Protein AF-A0A7Z9KU99-F1 (afdb_monomer)

Structure (mmCIF, N/CA/C/O backbone):
data_AF-A0A7Z9KU99-F1
#
_entry.id   AF-A0A7Z9KU99-F1
#
loop_
_atom_site.group_PDB
_atom_site.id
_atom_site.type_symbol
_atom_site.label_atom_id
_atom_site.label_alt_id
_atom_site.label_comp_id
_atom_site.label_asym_id
_atom_site.label_entity_id
_atom_site.label_seq_id
_atom_site.pdbx_PDB_ins_code
_atom_site.Cartn_x
_atom_site.Cartn_y
_atom_site.Cartn_z
_atom_site.occupancy
_atom_site.B_iso_or_equiv
_atom_site.auth_seq_id
_atom_site.auth_comp_id
_atom_site.auth_asym_id
_atom_site.auth_atom_id
_atom_site.pdbx_PDB_model_num
ATOM 1 N N . MET A 1 1 ? 12.837 -1.823 2.062 1.00 58.34 1 MET A N 1
ATOM 2 C CA . MET A 1 1 ? 12.024 -2.263 0.906 1.00 58.34 1 MET A CA 1
ATOM 3 C C . MET A 1 1 ? 11.241 -3.533 1.218 1.00 58.34 1 MET A C 1
ATOM 5 O O . MET A 1 1 ? 10.064 -3.386 1.494 1.00 58.34 1 MET A O 1
ATOM 9 N N . ARG A 1 2 ? 11.854 -4.725 1.333 1.00 65.38 2 ARG A N 1
ATOM 10 C CA . ARG A 1 2 ? 11.138 -5.990 1.656 1.00 65.38 2 ARG A CA 1
ATOM 11 C C . ARG A 1 2 ? 10.174 -5.938 2.850 1.00 65.38 2 ARG A C 1
ATOM 13 O O . ARG A 1 2 ? 9.131 -6.570 2.834 1.00 65.38 2 ARG A O 1
ATOM 20 N N . ARG A 1 3 ? 10.508 -5.140 3.867 1.00 71.75 3 ARG A N 1
ATOM 21 C CA . ARG A 1 3 ? 9.671 -4.943 5.061 1.00 71.75 3 ARG A CA 1
ATOM 22 C C . ARG A 1 3 ? 8.289 -4.377 4.739 1.00 71.75 3 ARG A C 1
ATOM 24 O O . ARG A 1 3 ? 7.322 -4.830 5.326 1.00 71.75 3 ARG A O 1
ATOM 31 N N . LEU A 1 4 ? 8.211 -3.417 3.818 1.00 72.38 4 LEU A N 1
ATOM 32 C CA . LEU A 1 4 ? 6.939 -2.808 3.446 1.00 72.38 4 LEU A CA 1
ATOM 33 C C . LEU A 1 4 ? 6.105 -3.771 2.599 1.00 72.38 4 LEU A C 1
ATOM 35 O O . LEU A 1 4 ? 4.943 -3.956 2.909 1.00 72.38 4 LEU A O 1
ATOM 39 N N . TYR A 1 5 ? 6.716 -4.464 1.632 1.00 71.88 5 TYR A N 1
ATOM 40 C CA . TYR A 1 5 ? 6.030 -5.509 0.860 1.00 71.88 5 TYR A CA 1
ATOM 41 C C . TYR A 1 5 ? 5.390 -6.565 1.769 1.00 71.88 5 TYR A C 1
ATOM 43 O O . TYR A 1 5 ? 4.198 -6.820 1.667 1.00 71.88 5 TYR A O 1
ATOM 51 N N . ARG A 1 6 ? 6.135 -7.083 2.754 1.00 75.19 6 ARG A N 1
ATOM 52 C CA . ARG A 1 6 ? 5.575 -8.012 3.750 1.00 75.19 6 ARG A CA 1
ATOM 53 C C . ARG A 1 6 ? 4.483 -7.388 4.612 1.00 75.19 6 ARG A C 1
ATOM 55 O O . ARG A 1 6 ? 3.474 -8.032 4.870 1.00 75.19 6 ARG A O 1
ATOM 62 N N . ALA A 1 7 ? 4.683 -6.154 5.073 1.00 77.81 7 ALA A N 1
ATOM 63 C CA . ALA A 1 7 ? 3.705 -5.482 5.920 1.00 77.81 7 ALA A CA 1
ATOM 64 C C . ALA A 1 7 ? 2.377 -5.257 5.193 1.00 77.81 7 ALA A C 1
ATOM 66 O O . ALA A 1 7 ? 1.322 -5.458 5.785 1.00 77.81 7 ALA A O 1
ATOM 67 N N . MET A 1 8 ? 2.437 -4.896 3.916 1.00 80.94 8 MET A N 1
ATOM 68 C CA . MET A 1 8 ? 1.259 -4.602 3.106 1.00 80.94 8 MET A CA 1
ATOM 69 C C . MET A 1 8 ? 0.676 -5.824 2.404 1.00 80.94 8 MET A C 1
ATOM 71 O O . MET A 1 8 ? -0.368 -5.703 1.768 1.00 80.94 8 MET A O 1
ATOM 75 N N . GLU A 1 9 ? 1.343 -6.973 2.531 1.00 76.25 9 GLU A N 1
ATOM 76 C CA . GLU A 1 9 ? 1.016 -8.197 1.797 1.00 76.25 9 GLU A CA 1
ATOM 77 C C . GLU A 1 9 ? 1.015 -7.957 0.298 1.00 76.25 9 GLU A C 1
ATOM 79 O O . GLU A 1 9 ? 0.124 -8.406 -0.407 1.00 76.25 9 GLU A O 1
ATOM 84 N N . TRP A 1 10 ? 2.005 -7.201 -0.162 1.00 76.38 10 TRP A N 1
ATOM 85 C CA . TRP A 1 10 ? 2.299 -7.065 -1.574 1.00 76.38 10 TRP A CA 1
ATOM 86 C C . TRP A 1 10 ? 3.288 -8.138 -1.992 1.00 76.38 10 TRP A C 1
ATOM 88 O O . TRP A 1 10 ? 4.157 -8.559 -1.216 1.00 76.38 10 TRP A O 1
ATOM 98 N N . GLU A 1 11 ? 3.220 -8.490 -3.263 1.00 66.50 11 GLU A N 1
ATOM 99 C CA . GLU A 1 11 ? 4.125 -9.444 -3.868 1.00 66.50 11 GLU A CA 1
ATOM 100 C C . GLU A 1 11 ? 5.576 -8.942 -3.807 1.00 66.50 11 GLU A C 1
ATOM 102 O O . GLU A 1 11 ? 5.890 -7.842 -4.268 1.00 66.50 11 GLU A O 1
ATOM 107 N N . GLU A 1 12 ? 6.484 -9.730 -3.221 1.00 59.38 12 GLU A N 1
ATOM 108 C CA . GLU A 1 12 ? 7.890 -9.336 -3.150 1.00 59.38 12 GLU A CA 1
ATOM 109 C C . GLU A 1 12 ? 8.473 -9.215 -4.564 1.00 59.38 12 GLU A C 1
ATOM 111 O O . GLU A 1 12 ? 8.625 -10.204 -5.277 1.00 59.38 12 GLU A O 1
ATOM 116 N N . THR A 1 13 ? 8.880 -8.003 -4.952 1.00 52.09 13 THR A N 1
ATOM 117 C CA . THR A 1 13 ? 9.617 -7.820 -6.204 1.00 52.09 13 THR A CA 1
ATOM 118 C C . THR A 1 13 ? 10.919 -8.623 -6.157 1.00 52.09 13 THR A C 1
ATOM 120 O O . THR A 1 13 ? 11.675 -8.481 -5.183 1.00 52.09 13 THR A O 1
ATOM 123 N N . PRO A 1 14 ? 11.235 -9.405 -7.196 1.00 49.22 14 PRO A N 1
ATOM 124 C CA . PRO A 1 14 ? 12.440 -10.210 -7.198 1.00 49.22 14 PRO A CA 1
ATOM 125 C C . PRO A 1 14 ? 13.708 -9.353 -7.103 1.00 49.22 14 PRO A C 1
ATOM 127 O O . PRO A 1 14 ? 13.846 -8.332 -7.774 1.00 49.22 14 PRO A O 1
ATOM 130 N N . GLU A 1 15 ? 14.653 -9.786 -6.262 1.00 47.88 15 GLU A N 1
ATOM 131 C CA . GLU A 1 15 ? 15.870 -9.039 -5.889 1.00 47.88 15 GLU A CA 1
ATOM 132 C C . GLU A 1 15 ? 16.767 -8.625 -7.073 1.00 47.88 15 GLU A C 1
ATOM 134 O O . GLU A 1 15 ? 17.590 -7.723 -6.918 1.00 47.88 15 GLU A O 1
ATOM 139 N N . TYR A 1 16 ? 16.645 -9.279 -8.233 1.00 46.94 16 TYR A N 1
ATOM 140 C CA . TYR A 1 16 ? 17.675 -9.276 -9.280 1.00 46.94 16 TYR A CA 1
ATOM 141 C C . TYR A 1 16 ? 17.151 -8.997 -10.690 1.00 46.94 16 TYR A C 1
ATOM 143 O O . TYR A 1 16 ? 17.759 -9.433 -11.663 1.00 46.94 16 TYR A O 1
ATOM 151 N N . LEU A 1 17 ? 16.057 -8.248 -10.815 1.00 41.06 17 LEU A N 1
ATOM 152 C CA . LEU A 1 17 ? 15.375 -7.993 -12.090 1.00 41.06 17 LEU A CA 1
ATOM 153 C C . LEU A 1 17 ? 16.230 -7.360 -13.219 1.00 41.06 17 LEU A C 1
ATOM 155 O O . LEU A 1 17 ? 15.726 -7.244 -14.323 1.00 41.06 17 LEU A O 1
ATOM 159 N N . PHE A 1 18 ? 17.500 -6.977 -13.007 1.00 47.84 18 PHE A N 1
ATOM 160 C CA . PHE A 1 18 ? 18.314 -6.270 -14.019 1.00 47.84 18 PHE A CA 1
ATOM 161 C C . PHE A 1 18 ? 19.818 -6.604 -14.010 1.00 47.84 18 PHE A C 1
ATOM 163 O O . PHE A 1 18 ? 20.645 -5.787 -14.416 1.00 47.84 18 PHE A O 1
ATOM 170 N N . TYR A 1 19 ? 20.223 -7.761 -13.482 1.00 41.22 19 TYR A N 1
ATOM 171 C CA . TYR A 1 19 ? 21.602 -7.896 -12.998 1.00 41.22 19 TYR A CA 1
ATOM 172 C C . TYR A 1 19 ? 22.698 -8.263 -14.008 1.00 41.22 19 TYR A C 1
ATOM 174 O O . TYR A 1 19 ? 23.854 -8.301 -13.587 1.00 41.22 19 TYR A O 1
ATOM 182 N N . PHE A 1 20 ? 22.434 -8.509 -15.297 1.00 41.16 20 PHE A N 1
ATOM 183 C CA . PHE A 1 20 ? 23.487 -9.129 -16.117 1.00 41.16 20 PHE A CA 1
ATOM 184 C C . PHE A 1 20 ? 24.105 -8.335 -17.267 1.00 41.16 20 PHE A C 1
ATOM 186 O O . PHE A 1 20 ? 25.263 -8.638 -17.550 1.00 41.16 20 PHE A O 1
ATOM 193 N N . LEU A 1 21 ? 23.475 -7.335 -17.901 1.00 45.50 21 LEU A N 1
ATOM 194 C CA . LEU A 1 21 ? 23.956 -6.980 -19.254 1.00 45.50 21 LEU A CA 1
ATOM 195 C C . LEU A 1 21 ? 24.113 -5.498 -19.645 1.00 45.50 21 LEU A C 1
ATOM 197 O O . LEU A 1 21 ? 24.319 -5.232 -20.824 1.00 45.50 21 LEU A O 1
ATOM 201 N N . SER A 1 22 ? 24.186 -4.526 -18.722 1.00 39.03 22 SER A N 1
ATOM 202 C CA . SER A 1 22 ? 24.473 -3.129 -19.128 1.00 39.03 22 SER A CA 1
ATOM 203 C C . SER A 1 22 ? 25.624 -2.428 -18.393 1.00 39.03 22 SER A C 1
ATOM 205 O O . SER A 1 22 ? 25.932 -2.683 -17.223 1.00 39.03 22 SER A O 1
ATOM 207 N N . GLU A 1 23 ? 26.239 -1.459 -19.087 1.00 38.69 23 GLU A N 1
ATOM 208 C CA . GLU A 1 23 ? 27.232 -0.502 -18.566 1.00 38.69 23 GLU A CA 1
ATOM 209 C C . GLU A 1 23 ? 26.740 0.262 -17.307 1.00 38.69 23 GLU A C 1
ATOM 211 O O . GLU A 1 23 ? 27.547 0.850 -16.582 1.00 38.69 23 GLU A O 1
ATOM 216 N N . ASN A 1 24 ? 25.446 0.168 -16.958 1.00 36.50 24 ASN A N 1
ATOM 217 C CA . ASN A 1 24 ? 24.817 0.712 -15.747 1.00 36.50 24 ASN A CA 1
ATOM 218 C C . ASN A 1 24 ? 25.159 -0.026 -14.442 1.00 36.50 24 ASN A C 1
ATOM 220 O O . ASN A 1 24 ? 24.916 0.513 -13.357 1.00 36.50 24 ASN A O 1
ATOM 224 N N . ALA A 1 25 ? 25.870 -1.157 -14.495 1.00 45.69 25 ALA A N 1
ATOM 225 C CA . ALA A 1 25 ? 26.613 -1.662 -13.332 1.00 45.69 25 ALA A CA 1
ATOM 226 C C . ALA A 1 25 ? 27.587 -0.596 -12.765 1.00 45.69 25 ALA A C 1
ATOM 228 O O . ALA A 1 25 ? 27.968 -0.615 -11.592 1.00 45.69 25 ALA A O 1
ATOM 229 N N . ARG A 1 26 ? 27.965 0.387 -13.594 1.00 41.09 26 ARG A N 1
ATOM 230 C CA . ARG A 1 26 ? 28.793 1.549 -13.254 1.00 41.09 26 ARG A CA 1
ATOM 231 C C . ARG A 1 26 ? 28.000 2.719 -12.634 1.00 41.09 26 ARG A C 1
ATOM 233 O O . ARG A 1 26 ? 28.597 3.514 -11.917 1.00 41.09 26 ARG A O 1
ATOM 240 N N . LEU A 1 27 ? 26.680 2.801 -12.830 1.00 42.47 27 LEU A N 1
ATOM 241 C CA . LEU A 1 27 ? 25.773 3.723 -12.122 1.00 42.47 27 LEU A CA 1
ATOM 242 C C . LEU A 1 27 ? 25.412 3.163 -10.740 1.00 42.47 27 LEU A C 1
ATOM 244 O O . LEU A 1 27 ? 25.511 3.879 -9.748 1.00 42.47 27 LEU A O 1
ATOM 248 N N . GLN A 1 28 ? 25.134 1.860 -10.653 1.00 40.44 28 GLN A N 1
ATOM 249 C CA . GLN A 1 28 ? 24.937 1.123 -9.395 1.00 40.44 28 GLN A CA 1
ATOM 250 C C . GLN A 1 28 ? 26.185 1.194 -8.481 1.00 40.44 28 GLN A C 1
ATOM 252 O O . GLN A 1 28 ? 26.056 1.333 -7.264 1.00 40.44 28 GLN A O 1
ATOM 257 N N . ARG A 1 29 ? 27.388 1.278 -9.083 1.00 44.19 29 ARG A N 1
ATOM 258 C CA . ARG A 1 29 ? 28.682 1.615 -8.443 1.00 44.19 29 ARG A CA 1
ATOM 259 C C . ARG A 1 29 ? 28.754 3.019 -7.838 1.00 44.19 29 ARG A C 1
ATOM 261 O O . ARG A 1 29 ? 29.480 3.221 -6.869 1.00 44.19 29 ARG A O 1
ATOM 268 N N . ASN A 1 30 ? 28.012 3.974 -8.395 1.00 39.88 30 ASN A N 1
ATOM 269 C CA . ASN A 1 30 ? 28.055 5.387 -8.017 1.00 39.88 30 ASN A CA 1
ATOM 270 C C . ASN A 1 30 ? 26.882 5.814 -7.107 1.00 39.88 30 ASN A C 1
ATOM 272 O O . ASN A 1 30 ? 26.994 6.843 -6.446 1.00 39.88 30 ASN A O 1
ATOM 276 N N . VAL A 1 31 ? 25.803 5.021 -7.004 1.00 38.94 31 VAL A N 1
ATOM 277 C CA . VAL A 1 31 ? 24.694 5.202 -6.033 1.00 38.94 31 VAL A CA 1
ATOM 278 C C . VAL A 1 31 ? 24.762 4.251 -4.826 1.00 38.94 31 VAL A C 1
ATOM 280 O O . VAL A 1 31 ? 23.807 4.148 -4.060 1.00 38.94 31 VAL A O 1
ATOM 283 N N . GLY A 1 32 ? 25.907 3.587 -4.625 1.00 38.97 32 GLY A N 1
ATOM 284 C CA . GLY A 1 32 ? 26.226 2.860 -3.389 1.00 38.97 32 GLY A CA 1
ATOM 285 C C . GLY A 1 32 ? 25.673 1.437 -3.293 1.00 38.97 32 GLY A C 1
ATOM 286 O O . GLY A 1 32 ? 25.488 0.933 -2.190 1.00 38.97 32 GLY A O 1
ATOM 287 N N . VAL A 1 33 ? 25.420 0.773 -4.421 1.00 38.03 33 VAL A N 1
ATOM 288 C CA . VAL A 1 33 ? 24.900 -0.599 -4.441 1.00 38.03 33 VAL A CA 1
ATOM 289 C C . VAL A 1 33 ? 26.014 -1.571 -4.845 1.00 38.03 33 VAL A C 1
ATOM 291 O O . VAL A 1 33 ? 26.373 -1.671 -6.014 1.00 38.03 33 VAL A O 1
ATOM 294 N N . PHE A 1 34 ? 26.550 -2.310 -3.869 1.00 47.56 34 PHE A N 1
ATOM 295 C CA . PHE A 1 34 ? 27.406 -3.494 -4.051 1.00 47.56 34 PHE A CA 1
ATOM 296 C C . PHE A 1 34 ? 27.203 -4.474 -2.901 1.00 47.56 34 PHE A C 1
ATOM 298 O O . PHE A 1 34 ? 26.963 -4.037 -1.783 1.00 47.56 34 PHE A O 1
ATOM 305 N N . LEU A 1 35 ? 27.417 -5.788 -2.990 1.00 48.59 35 LEU A N 1
ATOM 306 C CA . LEU A 1 35 ? 27.283 -6.846 -4.019 1.00 48.59 35 LEU A CA 1
ATOM 307 C C . LEU A 1 35 ? 27.561 -8.214 -3.327 1.00 48.59 35 LEU A C 1
ATOM 309 O O . LEU A 1 35 ? 27.308 -9.266 -3.905 1.00 48.59 35 LEU A O 1
ATOM 313 N N . LYS A 1 36 ? 28.035 -8.221 -2.066 1.00 37.81 36 LYS A N 1
ATOM 314 C CA . LYS A 1 36 ? 27.997 -9.350 -1.119 1.00 37.81 36 LYS A CA 1
ATOM 315 C C . LYS A 1 36 ? 27.789 -8.835 0.308 1.00 37.81 36 LYS A C 1
ATOM 317 O O . LYS A 1 36 ? 28.268 -7.756 0.641 1.00 37.81 36 LYS A O 1
ATOM 322 N N . ASN A 1 37 ? 27.168 -9.647 1.166 1.00 34.72 37 ASN A N 1
ATOM 323 C CA . ASN A 1 37 ? 26.871 -9.360 2.584 1.00 34.72 37 ASN A CA 1
ATOM 324 C C . ASN A 1 37 ? 28.108 -9.135 3.499 1.00 34.72 37 ASN A C 1
ATOM 326 O O . ASN A 1 37 ? 27.973 -9.200 4.718 1.00 34.72 37 ASN A O 1
ATOM 330 N N . GLY A 1 38 ? 29.311 -8.909 2.956 1.00 36.81 38 GLY A N 1
ATOM 331 C CA . GLY A 1 38 ? 30.566 -8.877 3.718 1.00 36.81 38 GLY A CA 1
ATOM 332 C C . GLY A 1 38 ? 31.576 -7.782 3.358 1.00 36.81 38 GLY A C 1
ATOM 333 O O . GLY A 1 38 ? 32.647 -7.783 3.958 1.00 36.81 38 GLY A O 1
ATOM 334 N N . ASP A 1 39 ? 31.279 -6.855 2.441 1.00 31.86 39 ASP A N 1
ATOM 335 C CA . ASP A 1 39 ? 32.214 -5.769 2.097 1.00 31.86 39 ASP A CA 1
ATOM 336 C C . ASP A 1 39 ? 31.943 -4.483 2.906 1.00 31.86 39 ASP A C 1
ATOM 338 O O . ASP A 1 39 ? 30.804 -4.132 3.217 1.00 31.86 39 ASP A O 1
ATOM 342 N N . ALA A 1 40 ? 33.012 -3.776 3.287 1.00 34.66 40 ALA A N 1
ATOM 343 C CA . ALA A 1 40 ? 32.962 -2.632 4.200 1.00 34.66 40 ALA A CA 1
ATOM 344 C C . ALA A 1 40 ? 32.556 -1.319 3.490 1.00 34.66 40 ALA A C 1
ATOM 346 O O . ALA A 1 40 ? 33.341 -0.779 2.712 1.00 34.66 40 ALA A O 1
ATOM 347 N N . GLY A 1 41 ? 31.361 -0.777 3.795 1.00 36.16 41 GLY A N 1
ATOM 348 C CA . GLY A 1 41 ? 30.877 0.492 3.211 1.00 36.16 41 GLY A CA 1
ATOM 349 C C . GLY A 1 41 ? 29.385 0.848 3.400 1.00 36.16 41 GLY A C 1
ATOM 350 O O . GLY A 1 41 ? 28.737 1.199 2.431 1.00 36.16 41 GLY A O 1
ATOM 351 N N . PHE A 1 42 ? 28.857 0.729 4.627 1.00 38.19 42 PHE A N 1
ATOM 352 C CA . PHE A 1 42 ? 27.672 1.374 5.257 1.00 38.19 42 PHE A CA 1
ATOM 353 C C . PHE A 1 42 ? 26.372 1.740 4.485 1.00 38.19 42 PHE A C 1
ATOM 355 O O . PHE A 1 42 ? 26.370 2.624 3.641 1.00 38.19 42 PHE A O 1
ATOM 362 N N . ASN A 1 43 ? 25.246 1.189 4.985 1.00 42.91 43 ASN A N 1
ATOM 363 C CA . ASN A 1 43 ? 23.904 1.723 5.368 1.00 42.91 43 ASN A CA 1
ATOM 364 C C . ASN A 1 43 ? 23.459 3.187 5.062 1.00 42.91 43 ASN A C 1
ATOM 366 O O . ASN A 1 43 ? 22.546 3.687 5.722 1.00 42.91 43 ASN A O 1
ATOM 370 N N . GLY A 1 44 ? 24.053 3.907 4.115 1.00 41.72 44 GLY A N 1
ATOM 371 C CA . GLY A 1 44 ? 23.646 5.263 3.746 1.00 41.72 44 GLY A CA 1
ATOM 372 C C . GLY A 1 44 ? 22.577 5.260 2.655 1.00 41.72 44 GLY A C 1
ATOM 373 O O . GLY A 1 44 ? 22.843 4.863 1.526 1.00 41.72 44 GLY A O 1
ATOM 374 N N . THR A 1 45 ? 21.375 5.747 2.956 1.00 52.38 45 THR A N 1
ATOM 375 C CA . THR A 1 45 ? 20.389 6.109 1.930 1.00 52.38 45 THR A CA 1
ATOM 376 C C . THR A 1 45 ? 20.864 7.377 1.220 1.00 52.38 45 THR A C 1
ATOM 378 O O . THR A 1 45 ? 20.929 8.437 1.844 1.00 52.38 45 THR A O 1
ATOM 381 N N . SER A 1 46 ? 21.215 7.300 -0.069 1.00 54.47 46 SER A N 1
ATOM 382 C CA . SER A 1 46 ? 21.476 8.518 -0.851 1.00 54.47 46 SER A CA 1
ATOM 383 C C . SER A 1 46 ? 20.200 9.370 -0.924 1.00 54.47 46 SER A C 1
ATOM 385 O O . SER A 1 46 ? 19.098 8.826 -0.871 1.00 54.47 46 SER A O 1
ATOM 387 N N . PHE A 1 47 ? 20.317 10.695 -1.067 1.00 57.31 47 PHE A N 1
ATOM 388 C CA . PHE A 1 47 ? 19.142 11.572 -1.183 1.00 57.31 47 PHE A CA 1
ATOM 389 C C . PHE A 1 47 ? 18.236 11.167 -2.354 1.00 57.31 47 PHE A C 1
ATOM 391 O O . PHE A 1 47 ? 17.024 11.111 -2.204 1.00 57.31 47 PHE A O 1
ATOM 398 N N . GLN A 1 48 ? 18.822 10.791 -3.492 1.00 53.03 48 GLN A N 1
ATOM 399 C CA . GLN A 1 48 ? 18.066 10.308 -4.651 1.00 53.03 48 GLN A CA 1
ATOM 400 C C . GLN A 1 48 ? 17.379 8.967 -4.374 1.00 53.03 48 GLN A C 1
ATOM 402 O O . GLN A 1 48 ? 16.238 8.766 -4.778 1.00 53.03 48 GLN A O 1
ATOM 407 N N . SER A 1 49 ? 18.030 8.069 -3.630 1.00 55.19 49 SER A N 1
ATOM 408 C CA . SER A 1 49 ? 17.411 6.817 -3.183 1.00 55.19 49 SER A CA 1
ATOM 409 C C . SER A 1 49 ? 16.270 7.073 -2.198 1.00 55.19 49 SER A C 1
ATOM 411 O O . SER A 1 49 ? 15.259 6.388 -2.272 1.00 55.19 49 SER A O 1
ATOM 413 N N . ALA A 1 50 ? 16.403 8.065 -1.312 1.00 64.69 50 ALA A N 1
ATOM 414 C CA . ALA A 1 50 ? 15.350 8.468 -0.385 1.00 64.69 50 ALA A CA 1
ATOM 415 C C . ALA A 1 50 ? 14.159 9.110 -1.115 1.00 64.69 50 ALA A C 1
ATOM 417 O O . ALA A 1 50 ? 13.031 8.728 -0.841 1.00 64.69 50 ALA A O 1
ATOM 418 N N . LEU A 1 51 ? 14.400 9.991 -2.094 1.00 60.19 51 LEU A N 1
ATOM 419 C CA . LEU A 1 51 ? 13.350 10.586 -2.933 1.00 60.19 51 LEU A CA 1
ATOM 420 C C . LEU A 1 51 ? 12.654 9.554 -3.821 1.00 60.19 51 LEU A C 1
ATOM 422 O O . LEU A 1 51 ? 11.437 9.578 -3.964 1.00 60.19 51 LEU A O 1
ATOM 426 N N . SER A 1 52 ? 13.413 8.632 -4.413 1.00 59.41 52 SER A N 1
ATOM 427 C CA . SER A 1 52 ? 12.834 7.537 -5.199 1.00 59.41 52 SER A CA 1
ATOM 428 C C . SER A 1 52 ? 12.000 6.630 -4.304 1.00 59.41 52 SER A C 1
ATOM 430 O O . SER A 1 52 ? 10.922 6.199 -4.690 1.00 59.41 52 SER A O 1
ATOM 432 N N . TRP A 1 53 ? 12.472 6.372 -3.082 1.00 65.12 53 TRP A N 1
ATOM 433 C CA . TRP A 1 53 ? 11.737 5.600 -2.092 1.00 65.12 53 TRP A CA 1
ATOM 434 C C . TRP A 1 53 ? 10.462 6.330 -1.635 1.00 65.12 53 TRP A C 1
ATOM 436 O O . TRP A 1 53 ? 9.409 5.708 -1.589 1.00 65.12 53 TRP A O 1
ATOM 446 N N . GLU A 1 54 ? 10.515 7.639 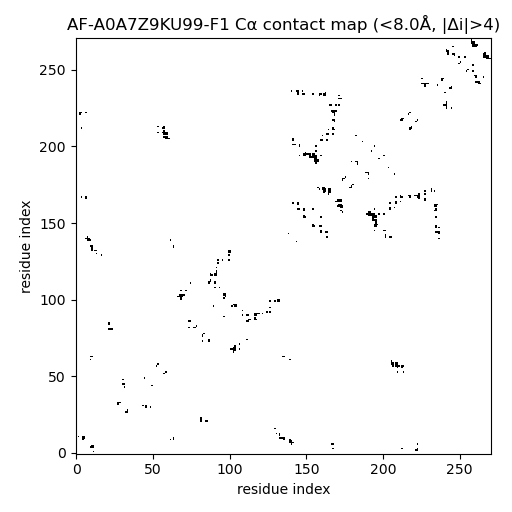-1.388 1.00 63.88 54 GLU A N 1
ATOM 447 C CA . GLU A 1 54 ? 9.347 8.473 -1.075 1.00 63.88 54 GLU A CA 1
ATOM 448 C C . GLU A 1 54 ? 8.350 8.504 -2.240 1.00 63.88 54 GLU A C 1
ATOM 450 O O . GLU A 1 54 ? 7.159 8.293 -2.041 1.00 63.88 54 GLU A O 1
ATOM 455 N N . SER A 1 55 ? 8.821 8.683 -3.473 1.00 65.50 55 SER A N 1
ATOM 456 C CA . SER A 1 55 ? 7.966 8.664 -4.661 1.00 65.50 55 SER A CA 1
ATOM 457 C C . SER A 1 55 ? 7.324 7.292 -4.872 1.00 65.50 55 SER A C 1
ATOM 459 O O . SER A 1 55 ? 6.141 7.204 -5.186 1.00 65.50 55 SER A O 1
ATOM 461 N N . TYR A 1 56 ? 8.078 6.211 -4.671 1.00 63.25 56 TYR A N 1
ATOM 462 C CA . TYR A 1 56 ? 7.608 4.859 -4.949 1.00 63.25 56 TYR A CA 1
ATOM 463 C C . TYR A 1 56 ? 6.706 4.309 -3.836 1.00 63.25 56 TYR A C 1
ATOM 465 O O . TYR A 1 56 ? 5.627 3.787 -4.107 1.00 63.25 56 TYR A O 1
ATOM 473 N N . PHE A 1 57 ? 7.128 4.446 -2.580 1.00 66.56 57 PHE A N 1
ATOM 474 C CA . PHE A 1 57 ? 6.460 3.862 -1.416 1.00 66.56 57 PHE A CA 1
ATOM 475 C C . PHE A 1 57 ? 5.624 4.860 -0.620 1.00 66.56 57 PHE A C 1
ATOM 477 O O . PHE A 1 57 ? 4.710 4.440 0.084 1.00 66.56 57 PHE A O 1
ATOM 484 N N . GLY A 1 58 ? 5.864 6.165 -0.758 1.00 67.62 58 GLY A N 1
ATOM 485 C CA . GLY A 1 58 ? 5.051 7.198 -0.109 1.00 67.62 58 GLY A CA 1
ATOM 486 C C . GLY A 1 58 ? 3.608 7.237 -0.614 1.00 67.62 58 GLY A C 1
ATOM 487 O O . GLY A 1 58 ? 2.739 7.764 0.071 1.00 67.62 58 GLY A O 1
ATOM 488 N N . MET A 1 59 ? 3.323 6.624 -1.769 1.00 72.56 59 MET A N 1
ATOM 489 C CA . MET A 1 59 ? 1.955 6.436 -2.262 1.00 72.56 59 MET A CA 1
ATOM 490 C C . MET A 1 59 ? 1.235 5.223 -1.654 1.00 72.56 59 MET A C 1
ATOM 492 O O . MET A 1 59 ? 0.029 5.098 -1.849 1.00 72.56 59 MET A O 1
ATOM 496 N N . CYS A 1 60 ? 1.955 4.316 -0.981 1.00 81.06 60 CYS A N 1
ATOM 497 C CA . CYS A 1 60 ? 1.472 3.020 -0.494 1.00 81.06 60 CYS A CA 1
ATOM 498 C C . CYS A 1 60 ? 0.425 2.332 -1.385 1.00 81.06 60 CYS A C 1
ATOM 500 O O . CYS A 1 60 ? -0.682 1.994 -0.954 1.00 81.06 60 CYS A O 1
ATOM 502 N N . ARG A 1 61 ? 0.775 2.134 -2.655 1.00 75.69 61 ARG A N 1
ATOM 503 C CA . ARG A 1 61 ? -0.037 1.389 -3.618 1.00 75.69 61 ARG A CA 1
ATOM 504 C C . ARG A 1 61 ? 0.681 0.119 -4.014 1.00 75.69 61 ARG A C 1
ATOM 506 O O . ARG A 1 61 ? 1.882 0.162 -4.281 1.00 75.69 61 ARG A O 1
ATOM 513 N N . ASP A 1 62 ? -0.077 -0.966 -4.114 1.00 70.62 62 ASP A N 1
ATOM 514 C CA . ASP A 1 62 ? 0.433 -2.172 -4.735 1.00 70.62 62 ASP A CA 1
ATOM 515 C C . ASP A 1 62 ? 0.634 -1.931 -6.237 1.00 70.62 62 ASP A C 1
ATOM 517 O O . ASP A 1 62 ? -0.322 -1.832 -7.009 1.00 70.62 62 ASP A O 1
ATOM 521 N N . ARG A 1 63 ? 1.891 -1.827 -6.667 1.00 65.69 63 ARG A N 1
ATOM 522 C CA . ARG A 1 63 ? 2.235 -1.675 -8.085 1.00 65.69 63 ARG A CA 1
ATOM 523 C C . ARG A 1 63 ? 2.084 -2.975 -8.871 1.00 65.69 63 ARG A C 1
ATOM 525 O O . ARG A 1 63 ? 2.085 -2.909 -10.096 1.00 65.69 63 ARG A O 1
ATOM 532 N N . SER A 1 64 ? 1.913 -4.130 -8.226 1.00 60.03 64 SER A N 1
ATOM 533 C CA . SER A 1 64 ? 1.533 -5.368 -8.921 1.00 60.03 64 SER A CA 1
ATOM 534 C C . SER A 1 64 ? 0.144 -5.239 -9.569 1.00 60.03 64 SER A C 1
ATOM 536 O O . SER A 1 64 ? -0.118 -5.832 -10.613 1.00 60.03 64 SER A O 1
ATOM 538 N N . THR A 1 65 ? -0.715 -4.384 -9.000 1.00 62.25 65 THR A N 1
ATOM 539 C CA . THR A 1 65 ? -2.075 -4.117 -9.494 1.00 62.25 65 THR A CA 1
ATOM 540 C C . THR A 1 65 ? -2.161 -2.963 -10.491 1.00 62.25 65 THR A C 1
ATOM 542 O O . THR A 1 65 ? -3.207 -2.765 -11.109 1.00 62.25 65 THR A O 1
ATOM 545 N N . ASP A 1 66 ? -1.078 -2.200 -10.663 1.00 67.31 66 ASP A N 1
ATOM 546 C CA . ASP A 1 66 ? -1.026 -1.103 -11.628 1.00 67.31 66 ASP A CA 1
ATOM 547 C C . ASP A 1 66 ? -1.260 -1.672 -13.034 1.00 67.31 66 ASP A C 1
ATOM 549 O O . ASP A 1 66 ? -0.557 -2.612 -13.397 1.00 67.31 66 ASP A O 1
ATOM 553 N N . PRO A 1 67 ? -2.218 -1.166 -13.831 1.00 67.12 67 PRO A N 1
ATOM 554 C CA . PRO A 1 67 ? -2.445 -1.669 -15.185 1.00 67.12 67 PRO A CA 1
ATOM 555 C C . PRO A 1 67 ? -1.276 -1.367 -16.130 1.00 67.12 67 PRO A C 1
ATOM 557 O O . PRO A 1 67 ? -1.210 -1.944 -17.211 1.00 67.12 67 PRO A O 1
ATOM 560 N N . THR A 1 68 ? -0.374 -0.456 -15.756 1.00 77.06 68 THR A N 1
ATOM 561 C CA . THR A 1 68 ? 0.769 -0.093 -16.591 1.00 77.06 68 THR A CA 1
ATOM 562 C C . THR A 1 68 ? 1.855 -1.158 -16.540 1.00 77.06 68 THR A C 1
ATOM 564 O O . THR A 1 68 ? 2.156 -1.744 -15.498 1.00 77.06 68 THR A O 1
ATOM 567 N N . CYS A 1 69 ? 2.464 -1.417 -17.694 1.00 77.38 69 CYS A N 1
ATOM 568 C CA . CYS A 1 69 ? 3.609 -2.306 -17.766 1.00 77.38 69 CYS A CA 1
ATOM 569 C C . CYS A 1 69 ? 4.783 -1.720 -16.965 1.00 77.38 69 CYS A C 1
ATOM 571 O O . CYS A 1 69 ? 5.164 -0.570 -17.205 1.00 77.38 69 CYS A O 1
ATOM 573 N N . PRO A 1 70 ? 5.442 -2.505 -16.097 1.00 71.94 70 PRO A N 1
ATOM 574 C CA . PRO A 1 70 ? 6.595 -2.036 -15.326 1.00 71.94 70 PRO A CA 1
ATOM 575 C C . PRO A 1 70 ? 7.741 -1.477 -16.182 1.00 71.94 70 PRO A C 1
ATOM 577 O O . PRO A 1 70 ? 8.462 -0.580 -15.747 1.00 71.94 70 PRO A O 1
ATOM 580 N N . LEU A 1 71 ? 7.898 -1.978 -17.412 1.00 77.81 71 LEU A N 1
ATOM 581 C CA . LEU A 1 71 ? 8.930 -1.523 -18.348 1.00 77.81 71 LEU A CA 1
ATOM 582 C C . LEU A 1 71 ? 8.630 -0.133 -18.917 1.00 77.81 71 LEU A C 1
ATOM 584 O O . LEU A 1 71 ? 9.558 0.558 -19.325 1.00 77.81 71 LEU A O 1
ATOM 588 N N . GLN A 1 72 ? 7.372 0.315 -18.898 1.00 78.62 72 GLN A N 1
ATOM 589 C CA . GLN A 1 72 ? 6.974 1.598 -19.474 1.00 78.62 72 GLN A CA 1
ATOM 590 C C . GLN A 1 72 ? 7.688 2.786 -18.813 1.00 78.62 72 GLN A C 1
ATOM 592 O O . GLN A 1 72 ? 8.067 3.723 -19.500 1.00 78.62 72 GLN A O 1
ATOM 597 N N . LEU A 1 73 ? 7.998 2.706 -17.514 1.00 72.44 73 LEU A N 1
ATOM 598 C CA . LEU A 1 73 ? 8.810 3.712 -16.811 1.00 72.44 73 LEU A CA 1
ATOM 599 C C . LEU A 1 73 ? 10.217 3.876 -17.411 1.00 72.44 73 LEU A C 1
ATOM 601 O O . LEU A 1 73 ? 10.751 4.984 -17.466 1.00 72.44 73 LEU A O 1
ATOM 605 N N . ILE A 1 74 ? 10.824 2.771 -17.849 1.00 73.56 74 ILE A N 1
ATOM 606 C CA . ILE A 1 74 ? 12.143 2.775 -18.492 1.00 73.56 74 ILE A CA 1
ATOM 607 C C . ILE A 1 74 ? 12.007 3.313 -19.917 1.00 73.56 74 ILE A C 1
ATOM 609 O O . ILE A 1 74 ? 12.814 4.132 -20.341 1.00 73.56 74 ILE A O 1
ATOM 613 N N . LEU A 1 75 ? 10.961 2.892 -20.630 1.00 79.62 75 LEU A N 1
ATOM 614 C CA . LEU A 1 75 ? 10.691 3.314 -22.004 1.00 79.62 75 LEU A CA 1
ATOM 615 C C . LEU A 1 75 ? 10.357 4.814 -22.115 1.00 79.62 75 LEU A C 1
ATOM 617 O O . LEU A 1 75 ? 10.749 5.455 -23.084 1.00 79.62 75 LEU A O 1
ATOM 621 N N . ASP A 1 76 ? 9.681 5.382 -21.114 1.00 80.31 76 ASP A N 1
ATOM 622 C CA . ASP A 1 76 ? 9.331 6.807 -21.043 1.00 80.31 76 ASP A CA 1
ATOM 623 C C . ASP A 1 76 ? 10.486 7.686 -20.523 1.00 80.31 76 ASP A C 1
ATOM 625 O O . ASP A 1 76 ? 10.384 8.918 -20.507 1.00 80.31 76 ASP A O 1
ATOM 629 N N . SER A 1 77 ? 11.591 7.080 -20.073 1.00 72.69 77 SER A N 1
ATOM 630 C CA . SER A 1 77 ? 12.744 7.830 -19.579 1.00 72.69 77 SER A CA 1
ATOM 631 C C . SER A 1 77 ? 13.444 8.575 -20.728 1.00 72.69 77 SER A C 1
ATOM 633 O O . SER A 1 77 ? 13.595 8.028 -21.821 1.00 72.69 77 SER A O 1
ATOM 635 N N . PRO A 1 78 ? 13.899 9.827 -20.517 1.00 75.12 78 PRO A N 1
ATOM 636 C CA . PRO A 1 78 ? 14.616 10.570 -21.546 1.00 75.12 78 PRO A CA 1
ATOM 637 C C . PRO A 1 78 ? 15.868 9.801 -21.980 1.00 75.12 78 PRO A C 1
ATOM 639 O O . PRO A 1 78 ? 16.668 9.388 -21.143 1.00 75.12 78 PRO A O 1
ATOM 642 N N . VAL A 1 79 ? 16.023 9.617 -23.294 1.00 69.06 79 VAL A N 1
ATOM 643 C CA . VAL A 1 79 ? 17.108 8.819 -23.876 1.00 69.06 79 VAL A CA 1
ATOM 644 C C . VAL A 1 79 ? 18.449 9.507 -23.619 1.00 69.06 79 VAL A C 1
ATOM 646 O O . VAL A 1 79 ? 18.758 10.549 -24.200 1.00 69.06 79 VAL A O 1
ATOM 649 N N . ASP A 1 80 ? 19.248 8.912 -22.740 1.00 67.69 80 ASP A N 1
ATOM 650 C CA . ASP A 1 80 ? 20.679 9.160 -22.617 1.00 67.69 80 ASP A CA 1
ATOM 651 C C . ASP A 1 80 ? 21.466 7.901 -23.024 1.00 67.69 80 ASP A C 1
ATOM 653 O O . ASP A 1 80 ? 20.888 6.833 -23.238 1.00 67.69 80 ASP A O 1
ATOM 657 N N . GLN A 1 81 ? 22.794 8.012 -23.133 1.00 54.84 81 GLN A N 1
ATOM 658 C CA . GLN A 1 81 ? 23.653 6.912 -23.601 1.00 54.84 81 GLN A CA 1
ATOM 659 C C . GLN A 1 81 ? 23.540 5.629 -22.752 1.00 54.84 81 GLN A C 1
ATOM 661 O O . GLN A 1 81 ? 23.866 4.551 -23.242 1.00 54.84 81 GLN A O 1
ATOM 666 N N . GLY A 1 82 ? 23.109 5.717 -21.488 1.00 58.44 82 GLY A N 1
ATOM 667 C CA . GLY A 1 82 ? 22.953 4.555 -20.606 1.00 58.44 82 GLY A CA 1
ATOM 668 C C . GLY A 1 82 ? 21.565 3.917 -20.688 1.00 58.44 82 GLY A C 1
ATOM 669 O O . GLY A 1 82 ? 21.430 2.698 -20.540 1.00 58.44 82 GLY A O 1
ATOM 670 N N . VAL A 1 83 ? 20.534 4.727 -20.930 1.00 64.19 83 VAL A N 1
ATOM 671 C CA . VAL A 1 83 ? 19.146 4.279 -21.092 1.00 64.19 83 VAL A CA 1
ATOM 672 C C . VAL A 1 83 ? 18.918 3.684 -22.482 1.00 64.19 83 VAL A C 1
ATOM 674 O O . VAL A 1 83 ? 18.215 2.685 -22.595 1.00 64.19 83 VAL A O 1
ATOM 677 N N . GLU A 1 84 ? 19.575 4.207 -23.520 1.00 70.12 84 GLU A N 1
ATOM 678 C CA . GLU A 1 84 ? 19.446 3.733 -24.907 1.00 70.12 84 GLU A CA 1
ATOM 679 C C . GLU A 1 84 ? 19.765 2.236 -25.055 1.00 70.12 84 GLU A C 1
ATOM 681 O O . GLU A 1 84 ? 18.973 1.488 -25.622 1.00 70.12 84 GLU A O 1
ATOM 686 N N . ALA A 1 85 ? 20.862 1.765 -24.452 1.00 69.81 85 ALA A N 1
ATOM 687 C CA . ALA A 1 85 ? 21.225 0.345 -24.466 1.00 69.81 85 ALA A CA 1
ATOM 688 C C . ALA A 1 85 ? 20.181 -0.539 -23.758 1.00 69.81 85 ALA A C 1
ATOM 690 O O . ALA A 1 85 ? 19.877 -1.636 -24.221 1.00 69.81 85 ALA A O 1
ATOM 691 N N . THR A 1 86 ? 19.603 -0.039 -22.661 1.00 69.50 86 THR A N 1
ATOM 692 C CA . THR A 1 86 ? 18.581 -0.764 -21.891 1.00 69.50 86 THR A CA 1
ATOM 693 C C . THR A 1 86 ? 17.262 -0.826 -22.664 1.00 69.50 86 THR A C 1
ATOM 695 O O . THR A 1 86 ? 16.635 -1.879 -22.728 1.00 69.50 86 THR A O 1
ATOM 698 N N . ILE A 1 87 ? 16.855 0.281 -23.297 1.00 76.62 87 ILE A N 1
ATOM 699 C CA . ILE A 1 87 ? 15.680 0.317 -24.175 1.00 76.62 87 ILE A CA 1
ATOM 700 C C . ILE A 1 87 ? 15.879 -0.648 -25.345 1.00 76.62 87 ILE A C 1
ATOM 702 O O . ILE A 1 87 ? 14.978 -1.435 -25.625 1.00 76.62 87 ILE A O 1
ATOM 706 N N . CYS A 1 88 ? 17.056 -0.661 -25.980 1.00 78.69 88 CYS A N 1
ATOM 707 C CA . CYS A 1 88 ? 17.337 -1.605 -27.058 1.00 78.69 88 CYS A CA 1
ATOM 708 C C . CYS A 1 88 ? 17.223 -3.069 -26.606 1.00 78.69 88 CYS A C 1
ATOM 710 O O . CYS A 1 88 ? 16.595 -3.863 -27.297 1.00 78.69 88 CYS A O 1
ATOM 712 N N . GLU A 1 89 ? 17.762 -3.429 -25.439 1.00 74.56 89 GLU A N 1
ATOM 713 C CA . GLU A 1 89 ? 17.679 -4.793 -24.895 1.00 74.56 89 GLU A CA 1
ATOM 714 C C . GLU A 1 89 ? 16.231 -5.225 -24.613 1.00 74.56 89 GLU A C 1
ATOM 716 O O . GLU A 1 89 ? 15.826 -6.341 -24.959 1.00 74.56 89 GLU A O 1
ATOM 721 N N . ILE A 1 90 ? 15.427 -4.324 -24.038 1.00 78.38 90 ILE A N 1
ATOM 722 C CA . ILE A 1 90 ? 13.993 -4.548 -23.828 1.00 78.38 90 ILE A CA 1
ATOM 723 C C . ILE A 1 90 ? 13.290 -4.743 -25.179 1.00 78.38 90 ILE A C 1
ATOM 725 O O . ILE A 1 90 ? 12.479 -5.654 -25.333 1.00 78.38 90 ILE A O 1
ATOM 729 N N . CYS A 1 91 ? 13.621 -3.915 -26.168 1.00 82.38 91 CYS A N 1
ATOM 730 C CA . CYS A 1 91 ? 13.037 -3.962 -27.503 1.00 82.38 91 CYS A CA 1
ATOM 731 C C . CYS A 1 91 ? 13.340 -5.261 -28.256 1.00 82.38 91 CYS A C 1
ATOM 733 O O . CYS A 1 91 ? 12.444 -5.784 -28.922 1.00 82.38 91 CYS A O 1
ATOM 735 N N . THR A 1 92 ? 14.546 -5.819 -28.109 1.00 79.75 92 THR A N 1
ATOM 736 C CA . THR A 1 92 ? 14.910 -7.140 -28.656 1.00 79.75 92 THR A CA 1
ATOM 737 C C . THR A 1 92 ? 14.072 -8.263 -28.039 1.00 79.75 92 THR A C 1
ATOM 739 O O . THR A 1 92 ? 13.774 -9.252 -28.700 1.00 79.75 92 THR A O 1
ATOM 742 N N . ASN A 1 93 ? 13.629 -8.090 -26.791 1.00 75.81 93 ASN A N 1
ATOM 743 C CA . ASN A 1 93 ? 12.868 -9.084 -26.033 1.00 75.81 93 ASN A CA 1
ATOM 744 C C . ASN A 1 93 ? 11.373 -8.744 -25.890 1.00 75.81 93 ASN A C 1
ATOM 746 O O . ASN A 1 93 ? 10.682 -9.335 -25.056 1.00 75.81 93 ASN A O 1
ATOM 750 N N . LYS A 1 94 ? 10.841 -7.815 -26.696 1.00 81.81 94 LYS A N 1
ATOM 751 C CA . LYS A 1 94 ? 9.455 -7.325 -26.569 1.00 81.81 94 LYS A CA 1
ATOM 752 C C . LYS A 1 94 ? 8.398 -8.436 -26.636 1.00 81.81 94 LYS A C 1
ATOM 754 O O . LYS A 1 94 ? 7.410 -8.387 -25.909 1.00 81.81 94 LYS A O 1
ATOM 759 N N . ASP A 1 95 ? 8.634 -9.473 -27.442 1.00 78.94 95 ASP A N 1
ATOM 760 C CA . ASP A 1 95 ? 7.707 -10.604 -27.582 1.00 78.94 95 ASP A CA 1
ATOM 761 C C . ASP A 1 95 ? 7.681 -11.485 -26.321 1.00 78.94 95 ASP A C 1
ATOM 763 O O . ASP A 1 95 ? 6.666 -12.105 -26.000 1.00 78.94 95 ASP A O 1
ATOM 767 N N . LEU A 1 96 ? 8.781 -11.512 -25.561 1.00 77.56 96 LEU A N 1
ATOM 768 C CA . LEU A 1 96 ? 8.862 -12.209 -24.282 1.00 77.56 96 LEU A CA 1
ATOM 769 C C . LEU A 1 96 ? 8.353 -11.337 -23.119 1.00 77.56 96 LEU A C 1
ATOM 771 O O . LEU A 1 96 ? 7.907 -11.884 -22.112 1.00 77.56 96 LEU A O 1
ATOM 775 N N . ALA A 1 97 ? 8.336 -10.007 -23.264 1.00 77.44 97 ALA A N 1
ATOM 776 C CA . ALA A 1 97 ? 7.842 -9.089 -22.236 1.00 77.44 97 ALA A CA 1
ATOM 777 C C . ALA A 1 97 ? 6.362 -9.330 -21.887 1.00 77.44 97 ALA A C 1
ATOM 779 O O . ALA A 1 97 ? 6.005 -9.298 -20.715 1.00 77.44 97 ALA A O 1
ATOM 780 N N . CYS A 1 98 ? 5.516 -9.639 -22.878 1.00 75.12 98 CYS A N 1
ATOM 781 C CA . CYS A 1 98 ? 4.101 -9.979 -22.661 1.00 75.12 98 CYS A CA 1
ATOM 782 C C . CYS A 1 98 ? 3.917 -11.311 -21.904 1.00 75.12 98 CYS A C 1
ATOM 784 O O . CYS A 1 98 ? 2.999 -11.447 -21.098 1.00 75.12 98 CYS A O 1
ATOM 786 N N . ASN A 1 99 ? 4.812 -12.286 -22.113 1.00 69.06 99 ASN A N 1
ATOM 787 C CA . ASN A 1 99 ? 4.803 -13.546 -21.358 1.00 69.06 99 ASN A CA 1
ATOM 788 C C . ASN A 1 99 ? 5.349 -13.380 -19.933 1.00 69.06 99 ASN A C 1
ATOM 790 O O . ASN A 1 99 ? 4.983 -14.146 -19.043 1.00 69.06 99 ASN A O 1
ATOM 794 N N . TRP A 1 100 ? 6.249 -12.415 -19.733 1.00 68.38 100 TRP A N 1
ATOM 795 C CA . TRP A 1 100 ? 6.799 -12.075 -18.426 1.00 68.38 100 TRP A CA 1
ATOM 796 C C . TRP A 1 100 ? 5.785 -11.312 -17.566 1.00 68.38 100 TRP A C 1
ATOM 798 O O . TRP A 1 100 ? 5.598 -11.649 -16.398 1.00 68.38 100 TRP A O 1
ATOM 808 N N . ASP A 1 101 ? 5.096 -10.332 -18.152 1.00 66.62 101 ASP A N 1
ATOM 809 C CA . ASP A 1 101 ? 4.036 -9.572 -17.502 1.00 66.62 101 ASP A CA 1
ATOM 810 C C . ASP A 1 101 ? 2.934 -9.226 -18.513 1.00 66.62 101 ASP A C 1
ATOM 812 O O . ASP A 1 101 ? 3.155 -8.511 -19.495 1.00 66.62 101 ASP A O 1
ATOM 816 N N . ALA A 1 102 ? 1.716 -9.704 -18.246 1.00 75.69 102 ALA A N 1
ATOM 817 C CA . ALA A 1 102 ? 0.570 -9.514 -19.131 1.00 75.69 102 ALA A CA 1
ATOM 818 C C . ALA A 1 102 ? 0.232 -8.031 -19.386 1.00 75.69 102 ALA A C 1
ATOM 820 O O . ALA A 1 102 ? -0.376 -7.696 -20.400 1.00 75.69 102 ALA A O 1
ATOM 821 N N . ARG A 1 103 ? 0.647 -7.116 -18.501 1.00 76.88 103 ARG A N 1
ATOM 822 C CA . ARG A 1 103 ? 0.448 -5.666 -18.670 1.00 76.88 103 ARG A CA 1
ATOM 823 C C . ARG A 1 103 ? 1.303 -5.081 -19.788 1.00 76.88 103 ARG A C 1
ATOM 825 O O . ARG A 1 103 ? 0.998 -4.017 -20.317 1.00 76.88 103 ARG A O 1
ATOM 832 N N . CYS A 1 104 ? 2.377 -5.768 -20.165 1.00 81.94 104 CYS A N 1
ATOM 833 C CA . CYS A 1 104 ? 3.285 -5.354 -21.230 1.00 81.94 104 CYS A CA 1
ATOM 834 C C . CYS A 1 104 ? 2.799 -5.744 -22.632 1.00 81.94 104 CYS A C 1
ATOM 836 O O . CYS A 1 104 ? 3.417 -5.348 -23.620 1.00 81.94 104 CYS A O 1
ATOM 838 N N . CYS A 1 105 ? 1.681 -6.471 -22.737 1.00 84.00 105 CYS A N 1
ATOM 839 C CA . CYS A 1 105 ? 1.100 -6.873 -24.018 1.00 84.00 105 CYS A CA 1
ATOM 840 C C . CYS A 1 105 ? 0.500 -5.696 -24.807 1.00 84.00 105 CYS A C 1
ATOM 842 O O . CYS A 1 105 ? 0.510 -5.729 -26.034 1.00 84.00 105 CYS A O 1
ATOM 844 N N . ASP A 1 106 ? 0.031 -4.650 -24.118 1.00 83.12 106 ASP A N 1
ATOM 845 C CA . ASP A 1 106 ? -0.623 -3.488 -24.739 1.00 83.12 106 ASP A CA 1
ATOM 846 C C . ASP A 1 106 ? 0.337 -2.311 -25.002 1.00 83.12 106 ASP A C 1
ATOM 848 O O . ASP A 1 106 ? -0.087 -1.241 -25.450 1.00 83.12 106 ASP A O 1
ATOM 852 N N . ILE A 1 107 ? 1.642 -2.476 -24.743 1.00 86.06 107 ILE A N 1
ATOM 853 C CA . ILE A 1 107 ? 2.629 -1.448 -25.089 1.00 86.06 107 ILE A CA 1
ATOM 854 C C . ILE A 1 107 ? 2.699 -1.310 -26.611 1.00 86.06 107 ILE A C 1
ATOM 856 O O . ILE A 1 107 ? 2.936 -2.269 -27.346 1.00 86.06 107 ILE A O 1
ATOM 860 N N . SER A 1 108 ? 2.607 -0.067 -27.085 1.00 87.75 108 SER A N 1
ATOM 861 C CA . SER A 1 108 ? 2.933 0.296 -28.464 1.00 87.75 108 SER A CA 1
ATOM 862 C C . SER A 1 108 ? 4.451 0.254 -28.678 1.00 87.75 108 SER A C 1
ATOM 864 O O . SER A 1 108 ? 5.097 1.289 -28.783 1.00 87.75 108 SER A O 1
ATOM 866 N N . TRP A 1 109 ? 5.054 -0.936 -28.732 1.00 85.69 109 TRP A N 1
ATOM 867 C CA . TRP A 1 109 ? 6.515 -1.109 -28.793 1.00 85.69 109 TRP A CA 1
ATOM 868 C C . TRP A 1 109 ? 7.175 -0.330 -29.940 1.00 85.69 109 TRP A C 1
ATOM 870 O O . TRP A 1 109 ? 8.299 0.140 -29.808 1.00 85.69 109 TRP A O 1
ATOM 880 N N . GLU A 1 110 ? 6.452 -0.115 -31.036 1.00 84.00 110 GLU A N 1
ATOM 881 C CA . GLU A 1 110 ? 6.896 0.674 -32.190 1.00 84.00 110 GLU A CA 1
ATOM 882 C C . GLU A 1 110 ? 7.192 2.149 -31.863 1.00 84.00 110 GLU A C 1
ATOM 884 O O . GLU A 1 110 ? 7.983 2.774 -32.564 1.00 84.00 110 GLU A O 1
ATOM 889 N N . SER A 1 111 ? 6.595 2.719 -30.807 1.00 84.69 111 SER A N 1
ATOM 890 C CA . SER A 1 111 ? 6.882 4.101 -30.393 1.00 84.69 111 SER A CA 1
ATOM 891 C C . SER A 1 111 ? 8.174 4.238 -29.591 1.00 84.69 111 SER A C 1
ATOM 893 O O . SER A 1 111 ? 8.661 5.354 -29.429 1.00 84.69 111 SER A O 1
ATOM 895 N N . TYR A 1 112 ? 8.719 3.126 -29.095 1.00 81.56 112 TYR A N 1
ATOM 896 C CA . TYR A 1 112 ? 9.901 3.104 -28.233 1.00 81.56 112 TYR A CA 1
ATOM 897 C C . TYR A 1 112 ? 11.103 2.423 -28.895 1.00 81.56 112 TYR A C 1
ATOM 899 O O . TYR A 1 112 ? 12.244 2.817 -28.673 1.00 81.56 112 TYR A O 1
ATOM 907 N N . CYS A 1 113 ? 10.851 1.420 -29.733 1.00 82.88 113 CYS A N 1
ATOM 908 C CA . CYS A 1 113 ? 11.878 0.599 -30.353 1.00 82.88 113 CYS A CA 1
ATOM 909 C C . CYS A 1 113 ? 12.246 1.131 -31.736 1.00 82.88 113 CYS A C 1
ATOM 911 O O . CYS A 1 113 ? 11.463 1.022 -32.682 1.00 82.88 113 CYS A O 1
ATOM 913 N N . SER A 1 114 ? 13.455 1.679 -31.873 1.00 75.56 114 SER A N 1
ATOM 914 C CA . SER A 1 114 ? 14.011 2.006 -33.186 1.00 75.56 114 SER A CA 1
ATOM 915 C C . SER A 1 114 ? 14.449 0.729 -33.915 1.00 75.56 114 SER A C 1
ATOM 917 O O . SER A 1 114 ? 14.797 -0.279 -33.298 1.00 75.56 114 SER A O 1
ATOM 919 N N . THR A 1 115 ? 14.491 0.772 -35.247 1.00 63.16 115 THR A N 1
ATOM 920 C CA . THR A 1 115 ? 15.011 -0.331 -36.075 1.00 63.16 115 THR A CA 1
ATOM 921 C C . THR A 1 115 ? 16.508 -0.593 -35.872 1.00 63.16 115 THR A C 1
ATOM 923 O O . THR A 1 115 ? 17.005 -1.615 -36.326 1.00 63.16 115 THR A O 1
ATOM 926 N N . GLU A 1 116 ? 17.243 0.321 -35.227 1.00 67.19 116 GLU A N 1
ATOM 927 C CA . GLU A 1 116 ? 18.684 0.179 -34.962 1.00 67.19 116 GLU A CA 1
ATOM 928 C C . GLU A 1 116 ? 18.980 -0.679 -33.721 1.00 67.19 116 GLU A C 1
ATOM 930 O O . GLU A 1 116 ? 20.070 -1.234 -33.612 1.00 67.19 116 GLU A O 1
ATOM 935 N N . CYS A 1 117 ? 18.003 -0.850 -32.824 1.00 63.88 117 CYS A N 1
ATOM 936 C CA . CYS A 1 117 ? 18.113 -1.727 -31.655 1.00 63.88 117 CYS A CA 1
ATOM 937 C C . CYS A 1 117 ? 17.975 -3.226 -31.992 1.00 63.88 117 CYS A C 1
ATOM 939 O O . CYS A 1 117 ? 18.333 -4.075 -31.178 1.00 63.88 117 CYS A O 1
ATOM 941 N N . ASP A 1 118 ? 17.487 -3.558 -33.191 1.00 55.78 118 ASP A N 1
ATOM 942 C CA . ASP A 1 118 ? 17.243 -4.922 -33.675 1.00 55.78 118 ASP A CA 1
ATOM 943 C C . ASP A 1 118 ? 18.554 -5.579 -34.153 1.00 55.78 118 ASP A C 1
ATOM 945 O O . ASP A 1 118 ? 18.763 -5.858 -35.334 1.00 55.78 118 ASP A O 1
ATOM 949 N N . THR A 1 119 ? 19.515 -5.747 -33.240 1.00 50.31 119 THR A N 1
ATOM 950 C CA . THR A 1 119 ? 20.866 -6.243 -33.581 1.00 50.31 119 THR A CA 1
ATOM 951 C C . THR A 1 119 ? 20.951 -7.763 -33.767 1.00 50.31 119 THR A C 1
ATOM 953 O O . THR A 1 119 ? 22.033 -8.287 -34.023 1.00 50.31 119 THR A O 1
ATOM 956 N N . GLY A 1 120 ? 19.816 -8.470 -33.758 1.00 46.03 120 GLY A N 1
ATOM 957 C CA . GLY A 1 120 ? 19.713 -9.816 -34.325 1.00 46.03 120 GLY A CA 1
ATOM 958 C C . GLY A 1 120 ? 20.491 -10.916 -33.599 1.00 46.03 120 GLY A C 1
ATOM 959 O O . GLY A 1 120 ? 20.745 -11.949 -34.218 1.00 46.03 120 GLY A O 1
ATOM 960 N N . ASP A 1 121 ? 20.846 -10.731 -32.323 1.00 49.91 121 ASP A N 1
ATOM 961 C CA . ASP A 1 121 ? 21.271 -11.839 -31.461 1.00 49.91 121 ASP A CA 1
ATOM 962 C C . ASP A 1 121 ? 20.115 -12.263 -30.531 1.00 49.91 121 ASP A C 1
ATOM 964 O O . ASP A 1 121 ? 19.961 -11.711 -29.438 1.00 49.91 121 ASP A O 1
ATOM 968 N N . PRO A 1 122 ? 19.256 -13.202 -30.969 1.00 48.00 122 PRO A N 1
ATOM 969 C CA . PRO A 1 122 ? 18.135 -13.704 -30.177 1.00 48.00 122 PRO A CA 1
ATOM 970 C C . PRO A 1 122 ? 18.565 -14.558 -28.971 1.00 48.00 122 PRO A C 1
ATOM 972 O O . PRO A 1 122 ? 17.712 -14.900 -28.157 1.00 48.00 122 PRO A O 1
ATOM 975 N N . ASP A 1 123 ? 19.855 -14.894 -28.833 1.00 49.53 123 ASP A N 1
ATOM 976 C CA . ASP A 1 123 ? 20.364 -15.773 -27.772 1.00 49.53 123 ASP A CA 1
ATOM 977 C C . ASP A 1 123 ? 20.954 -15.001 -26.570 1.00 49.53 123 ASP A C 1
ATOM 979 O O . ASP A 1 123 ? 21.446 -15.611 -25.616 1.00 49.53 123 ASP A O 1
ATOM 983 N N . ALA A 1 124 ? 20.925 -13.663 -26.578 1.00 50.06 124 ALA A N 1
ATOM 984 C CA . ALA A 1 124 ? 21.642 -12.866 -25.580 1.00 50.06 124 ALA A CA 1
ATOM 985 C C . ALA A 1 124 ? 20.946 -12.769 -24.207 1.00 50.06 124 ALA A C 1
ATOM 987 O O . ALA A 1 124 ? 21.633 -12.545 -23.207 1.00 50.06 124 ALA A O 1
ATOM 988 N N . VAL A 1 125 ? 19.621 -12.952 -24.117 1.00 52.69 125 VAL A N 1
ATOM 989 C CA . VAL A 1 125 ? 18.895 -12.829 -22.839 1.00 52.69 125 VAL A CA 1
ATOM 990 C C . VAL A 1 125 ? 17.807 -13.889 -22.708 1.00 52.69 125 VAL A C 1
ATOM 992 O O . VAL A 1 125 ? 16.754 -13.820 -23.333 1.00 52.69 125 VAL A O 1
ATOM 995 N N . ASP A 1 126 ? 18.038 -14.862 -21.833 1.00 54.78 126 ASP A N 1
ATOM 996 C CA . ASP A 1 126 ? 17.003 -15.811 -21.438 1.00 54.78 126 ASP A CA 1
ATOM 997 C C . ASP A 1 126 ? 16.033 -15.130 -20.457 1.00 54.78 126 ASP A C 1
ATOM 999 O O . ASP A 1 126 ? 16.321 -14.996 -19.262 1.00 54.78 126 ASP A O 1
ATOM 1003 N N . LEU A 1 127 ? 14.867 -14.689 -20.956 1.00 51.56 127 LEU A N 1
ATOM 1004 C CA . LEU A 1 127 ? 13.830 -14.129 -20.085 1.00 51.56 127 LEU A CA 1
ATOM 1005 C C . LEU A 1 127 ? 13.264 -15.161 -19.082 1.00 51.56 127 LEU A C 1
ATOM 1007 O O . LEU A 1 127 ? 12.617 -14.766 -18.115 1.00 51.56 127 LEU A O 1
ATOM 1011 N N . ALA A 1 128 ? 13.530 -16.466 -19.237 1.00 52.72 128 ALA A N 1
ATOM 1012 C CA . ALA A 1 128 ? 13.161 -17.470 -18.236 1.00 52.72 128 ALA A CA 1
ATOM 1013 C C . ALA A 1 128 ? 14.013 -17.386 -16.953 1.00 52.72 128 ALA A C 1
ATOM 1015 O O . ALA A 1 128 ? 13.647 -17.978 -15.937 1.00 52.72 128 ALA A O 1
ATOM 1016 N N . ILE A 1 129 ? 15.121 -16.631 -16.964 1.00 52.25 129 ILE A N 1
ATOM 1017 C CA . ILE A 1 129 ? 15.904 -16.306 -15.758 1.00 52.25 129 ILE A CA 1
ATOM 1018 C C . ILE A 1 129 ? 15.136 -15.325 -14.859 1.00 52.25 129 ILE A C 1
ATOM 1020 O O . ILE A 1 129 ? 15.394 -15.244 -13.656 1.00 52.25 129 ILE A O 1
ATOM 1024 N N . PHE A 1 130 ? 14.183 -14.580 -15.421 1.00 49.03 130 PHE A N 1
ATOM 1025 C CA . PHE A 1 130 ? 13.396 -13.622 -14.671 1.00 49.03 130 PHE A CA 1
ATOM 1026 C C . PHE A 1 130 ? 12.330 -14.397 -13.901 1.00 49.03 130 PHE A C 1
ATOM 1028 O O . PHE A 1 130 ? 11.482 -15.049 -14.514 1.00 49.03 130 PHE A O 1
ATOM 1035 N N . PRO A 1 131 ? 12.352 -14.362 -12.560 1.00 51.56 131 PRO A N 1
ATOM 1036 C CA . PRO A 1 131 ? 11.260 -14.922 -11.784 1.00 51.56 131 PRO A CA 1
ATOM 1037 C C . PRO A 1 131 ? 9.954 -14.287 -12.258 1.00 51.56 131 PRO A C 1
ATOM 1039 O O . PRO A 1 131 ? 9.848 -13.060 -12.359 1.00 51.56 131 PRO A O 1
ATOM 1042 N N . GLN A 1 132 ? 8.987 -15.144 -12.589 1.00 51.69 132 GLN A N 1
ATOM 1043 C CA . GLN A 1 132 ? 7.645 -14.683 -12.895 1.00 51.69 132 GLN A CA 1
ATOM 1044 C C . GLN A 1 132 ? 7.134 -13.922 -11.681 1.00 51.69 132 GLN A C 1
ATOM 1046 O O . GLN A 1 132 ? 7.215 -14.419 -10.556 1.00 51.69 132 GLN A O 1
ATOM 1051 N N . VAL A 1 133 ? 6.654 -12.707 -11.929 1.00 51.59 133 VAL A N 1
ATOM 1052 C CA . VAL A 1 133 ? 5.893 -11.951 -10.944 1.00 51.59 133 VAL A CA 1
ATOM 1053 C C . VAL A 1 133 ? 4.562 -12.697 -10.839 1.00 51.59 133 VAL A C 1
ATOM 1055 O O . VAL A 1 133 ? 3.709 -12.620 -11.726 1.00 51.59 133 VAL A O 1
ATOM 1058 N N . LEU A 1 134 ? 4.466 -13.572 -9.840 1.00 52.34 134 LEU A N 1
ATOM 1059 C CA . LEU A 1 134 ? 3.267 -14.319 -9.508 1.00 52.34 134 LEU A CA 1
ATOM 1060 C C . LEU A 1 134 ? 2.246 -13.340 -8.953 1.00 52.34 134 LEU A C 1
ATOM 1062 O O . LEU A 1 134 ? 2.125 -13.211 -7.737 1.00 52.34 134 LEU A O 1
ATOM 1066 N N . ARG A 1 135 ? 1.496 -12.711 -9.866 1.00 52.38 135 ARG A N 1
ATOM 1067 C CA . ARG A 1 135 ? 0.403 -11.793 -9.553 1.00 52.38 135 ARG A CA 1
ATOM 1068 C C . ARG A 1 135 ? -0.331 -12.267 -8.307 1.00 52.38 135 ARG A C 1
ATOM 1070 O O . ARG A 1 135 ? -0.997 -13.305 -8.330 1.00 52.38 135 ARG A O 1
ATOM 1077 N N . GLN A 1 136 ? -0.217 -11.499 -7.233 1.00 56.38 136 GLN A N 1
ATOM 1078 C CA . GLN A 1 136 ? -0.984 -11.785 -6.039 1.00 56.38 136 GLN A CA 1
ATOM 1079 C C . GLN A 1 136 ? -2.463 -11.548 -6.358 1.00 56.38 136 GLN A C 1
ATOM 1081 O O . GLN A 1 136 ? -2.910 -10.427 -6.598 1.00 56.38 136 GLN A O 1
ATOM 1086 N N . GLU A 1 137 ? -3.225 -12.636 -6.442 1.00 56.84 137 GLU A N 1
ATOM 1087 C CA . GLU A 1 137 ? -4.668 -12.566 -6.618 1.00 56.84 137 GLU A CA 1
ATOM 1088 C C . GLU A 1 137 ? -5.306 -12.248 -5.263 1.00 56.84 137 GLU A C 1
ATOM 1090 O O . GLU A 1 137 ? -5.448 -13.122 -4.410 1.00 56.84 137 GLU A O 1
ATOM 1095 N N . GLY A 1 138 ? -5.669 -10.984 -5.039 1.00 69.44 138 GLY A N 1
ATOM 1096 C CA . GLY A 1 138 ? -6.431 -10.589 -3.856 1.00 69.44 138 GLY A CA 1
ATOM 1097 C C . GLY A 1 138 ? -6.289 -9.114 -3.472 1.00 69.44 138 GLY A C 1
ATOM 1098 O O . GLY A 1 138 ? -5.440 -8.411 -4.017 1.00 69.44 138 GLY A O 1
ATOM 1099 N N . PRO A 1 139 ? -7.138 -8.634 -2.548 1.00 80.88 139 PRO A N 1
ATOM 1100 C CA . PRO A 1 139 ? -7.028 -7.295 -1.977 1.00 80.88 139 PRO A CA 1
ATOM 1101 C C . PRO A 1 139 ? -5.768 -7.162 -1.104 1.00 80.88 139 PRO A C 1
ATOM 1103 O O . PRO A 1 139 ? -5.489 -8.030 -0.271 1.00 80.88 139 PRO A O 1
ATOM 1106 N N . ASP A 1 140 ? -5.030 -6.055 -1.255 1.00 85.12 140 ASP A N 1
ATOM 1107 C CA . ASP A 1 140 ? -3.912 -5.723 -0.359 1.00 85.12 140 ASP A CA 1
ATOM 1108 C C . ASP A 1 140 ? -4.401 -5.459 1.080 1.00 85.12 140 ASP A C 1
ATOM 1110 O O . ASP A 1 140 ? -5.600 -5.302 1.331 1.00 85.12 140 ASP A O 1
ATOM 1114 N N . PHE A 1 141 ? -3.480 -5.390 2.046 1.00 88.00 141 PHE A N 1
ATOM 1115 C CA . PHE A 1 141 ? -3.847 -5.197 3.455 1.00 88.00 141 PHE A CA 1
ATOM 1116 C C . PHE A 1 141 ? -4.714 -3.944 3.694 1.00 88.00 141 PHE A C 1
ATOM 1118 O O . PHE A 1 141 ? -5.646 -3.982 4.496 1.00 88.00 141 PHE A O 1
ATOM 1125 N N . ILE A 1 142 ? -4.444 -2.833 2.993 1.00 91.88 142 ILE A N 1
ATOM 1126 C CA . ILE A 1 142 ? -5.257 -1.609 3.124 1.00 91.88 142 ILE A CA 1
ATOM 1127 C C . ILE A 1 142 ? -6.670 -1.865 2.623 1.00 91.88 142 ILE A C 1
ATOM 1129 O O . ILE A 1 142 ? -7.623 -1.494 3.298 1.00 91.88 142 ILE A O 1
ATOM 1133 N N . THR A 1 143 ? -6.805 -2.523 1.477 1.00 92.00 143 THR A N 1
ATOM 1134 C CA . THR A 1 143 ? -8.100 -2.869 0.891 1.00 92.00 143 THR A CA 1
ATOM 1135 C C . THR A 1 143 ? -8.902 -3.747 1.854 1.00 92.00 143 THR A C 1
ATOM 1137 O O . THR A 1 143 ? -10.061 -3.449 2.129 1.00 92.00 143 THR A O 1
ATOM 1140 N N . GLN A 1 144 ? -8.267 -4.745 2.478 1.00 91.06 144 GLN A N 1
ATOM 1141 C CA . GLN A 1 144 ? -8.909 -5.582 3.500 1.00 91.06 144 GLN A CA 1
ATOM 1142 C C . GLN A 1 144 ? -9.367 -4.768 4.726 1.00 91.06 144 GLN A C 1
ATOM 1144 O O . GLN A 1 144 ? -10.460 -4.987 5.251 1.00 91.06 144 GLN A O 1
ATOM 1149 N N . VAL A 1 145 ? -8.554 -3.808 5.185 1.00 92.81 145 VAL A N 1
ATOM 1150 C CA . VAL A 1 145 ? -8.915 -2.903 6.291 1.00 92.81 145 VAL A CA 1
ATOM 1151 C C . VAL A 1 145 ? -10.098 -2.010 5.917 1.00 92.81 145 VAL A C 1
ATOM 1153 O O . VAL A 1 145 ? -10.992 -1.834 6.740 1.00 92.81 145 VAL A O 1
ATOM 1156 N N . VAL A 1 146 ? -10.128 -1.468 4.696 1.00 94.88 146 VAL A N 1
ATOM 1157 C CA . VAL A 1 146 ? -11.236 -0.643 4.185 1.00 94.88 146 VAL A CA 1
ATOM 1158 C C . VAL A 1 146 ? -12.528 -1.448 4.158 1.00 94.88 146 VAL A C 1
ATOM 1160 O O . VAL A 1 146 ? -13.521 -1.011 4.737 1.00 94.88 146 VAL A O 1
ATOM 1163 N N . GLU A 1 147 ? -12.508 -2.636 3.551 1.00 93.88 147 GLU A N 1
ATOM 1164 C CA . GLU A 1 147 ? -13.678 -3.513 3.451 1.00 93.88 147 GLU A CA 1
ATOM 1165 C C . GLU A 1 147 ? -14.230 -3.873 4.835 1.00 93.88 147 GLU A C 1
ATOM 1167 O O . GLU A 1 147 ? -15.435 -3.768 5.078 1.00 93.88 147 GLU A O 1
ATOM 1172 N N . LEU A 1 148 ? -13.348 -4.230 5.775 1.00 92.75 148 LEU A N 1
ATOM 1173 C CA . LEU A 1 148 ? -13.745 -4.550 7.143 1.00 92.75 148 LEU A CA 1
ATOM 1174 C C . LEU A 1 148 ? -14.289 -3.318 7.880 1.00 92.75 148 LEU A C 1
ATOM 1176 O O . LEU A 1 148 ? -15.332 -3.408 8.529 1.00 92.75 148 LEU A O 1
ATOM 1180 N N . ALA A 1 149 ? -13.639 -2.161 7.752 1.00 93.38 149 ALA A N 1
ATOM 1181 C CA . ALA A 1 149 ? -14.050 -0.933 8.431 1.00 93.38 149 ALA A CA 1
ATOM 1182 C C . ALA A 1 149 ? -15.394 -0.415 7.910 1.00 93.38 149 ALA A C 1
ATOM 1184 O O . ALA A 1 149 ? -16.203 0.086 8.681 1.00 93.38 149 ALA A O 1
ATOM 1185 N N . GLN A 1 150 ? -15.659 -0.558 6.613 1.00 94.88 150 GLN A N 1
ATOM 1186 C CA . GLN A 1 150 ? -16.922 -0.142 6.002 1.00 94.88 150 GLN A CA 1
ATOM 1187 C C . GLN A 1 150 ? -18.069 -1.130 6.260 1.00 94.88 150 GLN A C 1
ATOM 1189 O O . GLN A 1 150 ? -19.235 -0.762 6.110 1.00 94.88 150 GLN A O 1
ATOM 1194 N N . SER A 1 151 ? -17.763 -2.368 6.665 1.00 93.44 151 SER A N 1
ATOM 1195 C CA . SER A 1 151 ? -18.775 -3.389 6.966 1.00 93.44 151 SER A CA 1
ATOM 1196 C C . SER A 1 151 ? -19.560 -3.128 8.259 1.00 93.44 151 SER A C 1
ATOM 1198 O O . SER A 1 151 ? -20.684 -3.619 8.394 1.00 93.44 151 SER A O 1
ATOM 1200 N N . ASP A 1 152 ? -19.015 -2.322 9.178 1.00 91.56 152 ASP A N 1
ATOM 1201 C CA . ASP A 1 152 ? -19.623 -2.005 10.470 1.00 91.56 152 ASP A CA 1
ATOM 1202 C C . ASP A 1 152 ? -19.560 -0.497 10.763 1.00 91.56 152 ASP A C 1
ATOM 1204 O O . ASP A 1 152 ? -18.527 0.153 10.621 1.00 91.56 152 ASP A O 1
ATOM 1208 N N . LYS A 1 153 ? -20.681 0.070 11.217 1.00 91.56 153 LYS A N 1
ATOM 1209 C CA . LYS A 1 153 ? -20.790 1.493 11.565 1.00 91.56 153 LYS A CA 1
ATOM 1210 C C . LYS A 1 153 ? -20.146 1.842 12.905 1.00 91.56 153 LYS A C 1
ATOM 1212 O O . LYS A 1 153 ? -20.041 3.024 13.223 1.00 91.56 153 LYS A O 1
ATOM 1217 N N . GLU A 1 154 ? -19.749 0.849 13.696 1.00 92.62 154 GLU A N 1
ATOM 1218 C CA . GLU A 1 154 ? -18.974 1.072 14.918 1.00 92.62 154 GLU A CA 1
ATOM 1219 C C . GLU A 1 154 ? -17.523 1.477 14.618 1.00 92.62 154 GLU A C 1
ATOM 1221 O O . GLU A 1 154 ? -16.878 2.121 15.449 1.00 92.62 154 GLU A O 1
ATOM 1226 N N . TYR A 1 155 ? -17.013 1.163 13.421 1.00 95.00 155 TYR A N 1
ATOM 1227 C CA . TYR A 1 155 ? -15.663 1.536 13.028 1.00 95.00 155 TYR A CA 1
ATOM 1228 C C . TYR A 1 155 ? -15.586 2.962 12.488 1.00 95.00 155 TYR A C 1
ATOM 1230 O O . TYR A 1 155 ? -16.422 3.450 11.726 1.00 95.00 155 TYR A O 1
ATOM 1238 N N . THR A 1 156 ? -14.503 3.626 12.870 1.00 96.19 156 THR A N 1
ATOM 1239 C CA . THR A 1 156 ? -14.170 4.996 12.472 1.00 96.19 156 THR A CA 1
ATOM 1240 C C . THR A 1 156 ? -12.824 5.017 11.762 1.00 96.19 156 THR A C 1
ATOM 1242 O O . THR A 1 156 ? -12.063 4.044 11.824 1.00 96.19 156 THR A O 1
ATOM 1245 N N . LEU A 1 157 ? -12.489 6.144 11.136 1.00 96.31 157 LEU A N 1
ATOM 1246 C CA . LEU A 1 157 ? -11.171 6.373 10.545 1.00 96.31 157 LEU A CA 1
ATOM 1247 C C . LEU A 1 157 ? -10.033 6.097 11.551 1.00 96.31 157 LEU A C 1
ATOM 1249 O O . LEU A 1 157 ? -9.016 5.506 11.186 1.00 96.31 157 LEU A O 1
ATOM 1253 N N . ARG A 1 158 ? -10.224 6.418 12.842 1.00 96.00 158 ARG A N 1
ATOM 1254 C CA . ARG A 1 158 ? -9.277 6.081 13.921 1.00 96.00 158 ARG A CA 1
ATOM 1255 C C . ARG A 1 158 ? -8.985 4.584 13.995 1.00 96.00 158 ARG A C 1
ATOM 1257 O O . ARG A 1 158 ? -7.825 4.208 14.147 1.00 96.00 158 ARG A O 1
ATOM 1264 N N . HIS A 1 159 ? -10.014 3.743 13.918 1.00 94.75 159 HIS A N 1
ATOM 1265 C CA . HIS A 1 159 ? -9.866 2.292 14.032 1.00 94.75 159 HIS A CA 1
ATOM 1266 C C . HIS A 1 159 ? -9.065 1.724 12.857 1.00 94.75 159 HIS A C 1
ATOM 1268 O O . HIS A 1 159 ? -8.143 0.935 13.063 1.00 94.75 159 HIS A O 1
ATOM 1274 N N . ALA A 1 160 ? -9.367 2.180 11.640 1.00 95.19 160 ALA A N 1
ATOM 1275 C CA . ALA A 1 160 ? -8.648 1.768 10.440 1.00 95.19 160 ALA A CA 1
ATOM 1276 C C . ALA A 1 160 ? -7.172 2.221 10.465 1.00 95.19 160 ALA A C 1
ATOM 1278 O O . ALA A 1 160 ? -6.270 1.439 10.161 1.00 95.19 160 ALA A O 1
ATOM 1279 N N . LEU A 1 161 ? -6.901 3.454 10.909 1.00 95.19 161 LEU A N 1
ATOM 1280 C CA . LEU A 1 161 ? -5.534 3.963 11.072 1.00 95.19 161 LEU A CA 1
ATOM 1281 C C . LEU A 1 161 ? -4.756 3.224 12.159 1.00 95.19 161 LEU A C 1
ATOM 1283 O O . LEU A 1 161 ? -3.573 2.951 11.973 1.00 95.19 161 LEU A O 1
ATOM 1287 N N . ALA A 1 162 ? -5.401 2.891 13.278 1.00 92.88 162 ALA A N 1
ATOM 1288 C CA . ALA A 1 162 ? -4.779 2.114 14.342 1.00 92.88 162 ALA A CA 1
ATOM 1289 C C . ALA A 1 162 ? -4.369 0.721 13.843 1.00 92.88 162 ALA A C 1
ATOM 1291 O O . ALA A 1 162 ? -3.252 0.300 14.122 1.00 92.88 162 ALA A O 1
ATOM 1292 N N . ALA A 1 163 ? -5.212 0.051 13.048 1.00 91.44 163 ALA A N 1
ATOM 1293 C CA . ALA A 1 163 ? -4.881 -1.237 12.431 1.00 91.44 163 ALA A CA 1
ATOM 1294 C C . ALA A 1 163 ? -3.672 -1.134 11.484 1.00 91.44 163 ALA A C 1
ATOM 1296 O O . ALA A 1 163 ? -2.754 -1.953 11.531 1.00 91.44 163 ALA A O 1
ATOM 1297 N N . LEU A 1 164 ? -3.632 -0.086 10.656 1.00 92.81 164 LEU A N 1
ATOM 1298 C CA . LEU A 1 164 ? -2.513 0.171 9.751 1.00 92.81 164 LEU A CA 1
ATOM 1299 C C . LEU A 1 164 ? -1.209 0.487 10.500 1.00 92.81 164 LEU A C 1
ATOM 1301 O O . LEU A 1 164 ? -0.150 -0.044 10.162 1.00 92.81 164 LEU A O 1
ATOM 1305 N N . LYS A 1 165 ? -1.274 1.339 11.525 1.00 91.75 165 LYS A N 1
ATOM 1306 C CA . LYS A 1 165 ? -0.120 1.706 12.352 1.00 91.75 165 LYS A CA 1
ATOM 1307 C C . LYS A 1 165 ? 0.398 0.505 13.142 1.00 91.75 165 LYS A C 1
ATOM 1309 O O . LYS A 1 165 ? 1.610 0.320 13.229 1.00 91.75 165 LYS A O 1
ATOM 1314 N N . ASP A 1 166 ? -0.494 -0.338 13.654 1.00 88.06 166 ASP A N 1
ATOM 1315 C CA . ASP A 1 166 ? -0.121 -1.588 14.310 1.00 88.06 166 ASP A CA 1
ATOM 1316 C C . ASP A 1 166 ? 0.668 -2.493 13.369 1.00 88.06 166 ASP A C 1
ATOM 1318 O O . ASP A 1 166 ? 1.784 -2.912 13.671 1.00 88.06 166 ASP A O 1
ATOM 1322 N N . ARG A 1 167 ? 0.148 -2.694 12.157 1.00 86.06 167 ARG A N 1
ATOM 1323 C CA . ARG A 1 167 ? 0.804 -3.527 11.152 1.00 86.06 167 ARG A CA 1
ATOM 1324 C C . ARG A 1 167 ? 2.188 -3.011 10.761 1.00 86.06 167 ARG A C 1
ATOM 1326 O O . ARG A 1 167 ? 3.100 -3.803 10.526 1.00 86.06 167 ARG A O 1
ATOM 1333 N N . LEU A 1 168 ? 2.349 -1.694 10.660 1.00 86.50 168 LEU A N 1
ATOM 1334 C CA . LEU A 1 168 ? 3.606 -1.092 10.224 1.00 86.50 168 LEU A CA 1
ATOM 1335 C C . LEU A 1 168 ? 4.636 -0.998 11.355 1.00 86.50 168 LEU A C 1
ATOM 1337 O O . LEU A 1 168 ? 5.811 -1.267 11.114 1.00 86.50 168 LEU A O 1
ATOM 1341 N N . ILE A 1 169 ? 4.225 -0.608 12.565 1.00 86.56 169 ILE A N 1
ATOM 1342 C CA . ILE A 1 169 ? 5.146 -0.249 13.658 1.00 86.56 169 ILE A CA 1
ATOM 1343 C C . ILE A 1 169 ? 4.753 -0.784 15.051 1.00 86.56 169 ILE A C 1
ATOM 1345 O O . ILE A 1 169 ? 5.401 -0.413 16.026 1.00 86.56 169 ILE A O 1
ATOM 1349 N N . ASN A 1 170 ? 3.755 -1.669 15.162 1.00 82.50 170 ASN A N 1
ATOM 1350 C CA . ASN A 1 170 ? 3.283 -2.317 16.404 1.00 82.50 170 ASN A CA 1
ATOM 1351 C C . ASN A 1 170 ? 2.778 -1.342 17.461 1.00 82.50 170 ASN A C 1
A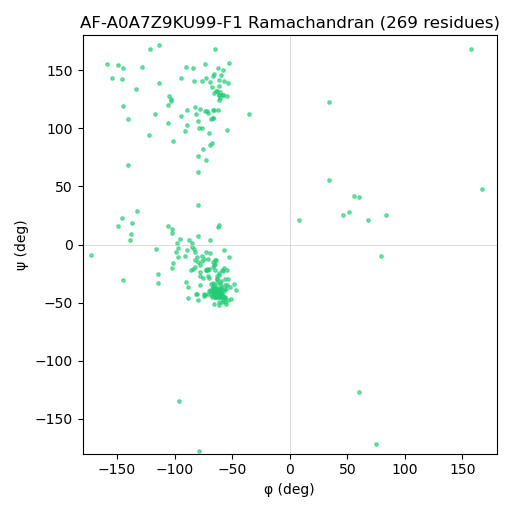TOM 1353 O O . ASN A 1 170 ? 3.091 -1.443 18.650 1.00 82.50 170 ASN A O 1
ATOM 1357 N N . VAL A 1 171 ? 2.056 -0.329 16.995 1.00 86.25 171 VAL A N 1
ATOM 1358 C CA . VAL A 1 171 ? 1.392 0.640 17.856 1.00 86.25 171 VAL A CA 1
ATOM 1359 C C . VAL A 1 171 ? -0.104 0.613 17.525 1.00 86.25 171 VAL A C 1
ATOM 1361 O O . VAL A 1 171 ? -0.533 1.332 16.621 1.00 86.25 171 VAL A O 1
ATOM 1364 N N . PRO A 1 172 ? -0.912 -0.177 18.260 1.00 87.31 172 PRO A N 1
ATOM 1365 C CA . PRO A 1 172 ? -2.329 -0.422 17.962 1.00 87.31 172 PRO A CA 1
ATOM 1366 C C . PRO A 1 172 ? -3.253 0.709 18.427 1.00 87.31 172 PRO A C 1
ATOM 1368 O O . PRO A 1 172 ? -4.363 0.475 18.899 1.00 87.31 172 PRO A O 1
ATOM 1371 N N . HIS A 1 173 ? -2.784 1.953 18.367 1.00 89.19 173 HIS A N 1
ATOM 1372 C CA . HIS A 1 173 ? -3.569 3.126 18.732 1.00 89.19 173 HIS A CA 1
ATOM 1373 C C . HIS A 1 173 ? -3.014 4.399 18.094 1.00 89.19 173 HIS A C 1
ATOM 1375 O O . HIS A 1 173 ? -1.823 4.517 17.793 1.00 89.19 173 HIS A O 1
ATOM 1381 N N . ILE A 1 174 ? -3.907 5.374 17.944 1.00 92.50 174 ILE A N 1
ATOM 1382 C CA . ILE A 1 174 ? -3.571 6.752 17.598 1.00 92.50 174 ILE A CA 1
ATOM 1383 C C . ILE A 1 174 ? -3.674 7.593 18.868 1.00 92.50 174 ILE A C 1
ATOM 1385 O O . ILE A 1 174 ? -4.738 7.630 19.495 1.00 92.50 174 ILE A O 1
ATOM 1389 N N . ASP A 1 175 ? -2.592 8.273 19.233 1.00 91.56 175 ASP A N 1
ATOM 1390 C CA . ASP A 1 175 ? -2.535 9.116 20.419 1.00 91.56 175 ASP A CA 1
ATOM 1391 C C . ASP A 1 175 ? -3.509 10.292 20.294 1.00 91.56 175 ASP A C 1
ATOM 1393 O O . ASP A 1 175 ? -3.522 11.022 19.299 1.00 91.56 175 ASP A O 1
ATOM 1397 N N . ALA A 1 176 ? -4.308 10.527 21.338 1.00 87.75 176 ALA A N 1
ATOM 1398 C CA . ALA A 1 176 ? -5.327 11.586 21.385 1.00 87.75 176 ALA A CA 1
ATOM 1399 C C . ALA A 1 176 ? -4.752 13.023 21.441 1.00 87.75 176 ALA A C 1
ATOM 1401 O O . ALA A 1 176 ? -5.499 13.986 21.603 1.00 87.75 176 ALA A O 1
ATOM 1402 N N . GLY A 1 177 ? -3.427 13.170 21.359 1.00 92.56 177 GLY A N 1
ATOM 1403 C CA . GLY A 1 177 ? -2.717 14.446 21.383 1.00 92.56 177 GLY A CA 1
ATOM 1404 C C . GLY A 1 177 ? -2.397 14.973 19.985 1.00 92.56 177 GLY A C 1
ATOM 1405 O O . GLY A 1 177 ? -3.239 14.967 19.089 1.00 92.56 177 GLY A O 1
ATOM 1406 N N . GLU A 1 178 ? -1.155 15.428 19.811 1.00 93.88 178 GLU A N 1
ATOM 1407 C CA . GLU A 1 178 ? -0.676 16.007 18.551 1.00 93.88 178 GLU 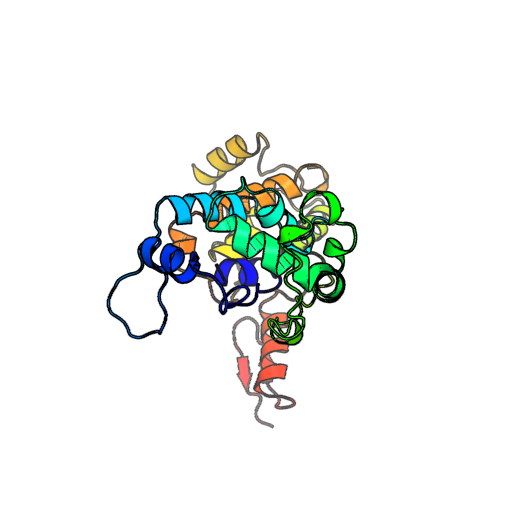A CA 1
ATOM 1408 C C . GLU A 1 178 ? -0.835 15.047 17.368 1.00 93.88 178 GLU A C 1
ATOM 1410 O O . GLU A 1 178 ? -1.224 15.490 16.294 1.00 93.88 178 GLU A O 1
ATOM 1415 N N . GLU A 1 179 ? -0.602 13.741 17.553 1.00 93.88 179 GLU A N 1
ATOM 1416 C CA . GLU A 1 179 ? -0.734 12.756 16.470 1.00 93.88 179 GLU A CA 1
ATOM 1417 C C . GLU A 1 179 ? -2.124 12.800 15.823 1.00 93.88 179 GLU A C 1
ATOM 1419 O O . GLU A 1 179 ? -2.221 12.942 14.605 1.00 93.88 179 GLU A O 1
ATOM 1424 N N . SER A 1 180 ? -3.194 12.741 16.626 1.00 95.19 180 SER A N 1
ATOM 1425 C CA . SER A 1 180 ? -4.560 12.841 16.101 1.00 95.19 180 SER A CA 1
ATOM 1426 C C . SER A 1 180 ? -4.768 14.153 15.342 1.00 95.19 180 SER A C 1
ATOM 1428 O O . SER A 1 180 ? -5.291 14.129 14.237 1.00 95.19 180 SER A O 1
ATOM 1430 N N . GLN A 1 181 ? -4.302 15.284 15.881 1.00 95.75 181 GLN A N 1
ATOM 1431 C CA . GLN A 1 181 ? -4.483 16.599 15.251 1.00 95.75 181 GLN A CA 1
ATOM 1432 C C . GLN A 1 181 ? -3.764 16.710 13.902 1.00 95.75 181 GLN A C 1
ATOM 1434 O O . GLN A 1 181 ? -4.322 17.246 12.946 1.00 95.75 181 GLN A O 1
ATOM 1439 N N . TRP A 1 182 ? -2.537 16.193 13.806 1.00 95.56 182 TRP A N 1
ATOM 1440 C CA . TRP A 1 182 ? -1.779 16.183 12.556 1.00 95.56 182 TRP A CA 1
ATOM 1441 C C . TRP A 1 182 ? -2.418 15.275 11.508 1.00 95.56 182 TRP A C 1
ATOM 1443 O O . TRP A 1 182 ? -2.453 15.640 10.335 1.00 95.56 182 TRP A O 1
ATOM 1453 N N . LEU A 1 183 ? -2.948 14.121 11.920 1.00 95.62 183 LEU A N 1
ATOM 1454 C CA . LEU A 1 183 ? -3.654 13.209 11.023 1.00 95.62 183 LEU A CA 1
ATOM 1455 C C . LEU A 1 183 ? -4.971 13.817 10.524 1.00 95.62 183 LEU A C 1
ATOM 1457 O O . LEU A 1 183 ? -5.217 13.811 9.323 1.00 95.62 183 LEU A O 1
ATOM 1461 N N . GLU A 1 184 ? -5.777 14.422 11.399 1.00 96.62 184 GLU A N 1
ATOM 1462 C CA . GLU A 1 184 ? -7.006 15.116 10.980 1.00 96.62 184 GLU A CA 1
ATOM 1463 C C . GLU A 1 184 ? -6.709 16.276 10.027 1.00 96.62 184 GLU A C 1
ATOM 1465 O O . GLU A 1 184 ? -7.422 16.468 9.044 1.00 96.62 184 GLU A O 1
ATOM 1470 N N . ALA A 1 185 ? -5.627 17.022 10.269 1.00 96.12 185 ALA A N 1
ATOM 1471 C CA . ALA A 1 185 ? -5.182 18.079 9.368 1.00 96.12 185 ALA A CA 1
ATOM 1472 C C . ALA A 1 185 ? -4.691 17.532 8.015 1.00 96.12 185 ALA A C 1
ATOM 1474 O O . ALA A 1 185 ? -4.924 18.159 6.987 1.00 96.12 185 ALA A O 1
ATOM 1475 N N . LEU A 1 186 ? -4.032 16.370 8.001 1.00 94.19 186 LEU A N 1
ATOM 1476 C CA . LEU A 1 186 ? -3.538 15.723 6.781 1.00 94.19 186 LEU A CA 1
ATOM 1477 C C . LEU A 1 186 ? -4.671 15.199 5.884 1.00 94.19 186 LEU A C 1
ATOM 1479 O O . LEU A 1 186 ? -4.521 15.179 4.658 1.00 94.19 186 LEU A O 1
ATOM 1483 N N . PHE A 1 187 ? -5.765 14.743 6.496 1.00 95.38 187 PHE A N 1
ATOM 1484 C CA . PHE A 1 187 ? -6.929 14.169 5.809 1.00 95.38 187 PHE A CA 1
ATOM 1485 C C . PHE A 1 187 ? -8.077 15.164 5.633 1.00 95.38 187 PHE A C 1
ATOM 1487 O O . PHE A 1 187 ? -9.084 14.837 5.013 1.00 95.38 187 PHE A O 1
ATOM 1494 N N . GLU A 1 188 ? -7.957 16.357 6.219 1.00 96.25 188 GLU A N 1
ATOM 1495 C CA . GLU A 1 188 ? -9.025 17.362 6.277 1.00 96.25 188 GLU A CA 1
ATOM 1496 C C . GLU A 1 188 ? -10.356 16.783 6.813 1.00 96.25 188 GLU A C 1
ATOM 1498 O O . GLU A 1 188 ? -11.443 17.259 6.490 1.00 96.25 188 GLU A O 1
ATOM 1503 N N . THR A 1 189 ? -10.266 15.741 7.649 1.00 96.69 189 THR A N 1
ATOM 1504 C CA . THR A 1 189 ? -11.377 14.886 8.095 1.00 96.69 189 THR A CA 1
ATOM 1505 C C . THR A 1 189 ? -11.137 14.449 9.539 1.00 96.69 189 THR A C 1
ATOM 1507 O O . THR A 1 189 ? -10.001 14.174 9.922 1.00 96.69 189 THR A O 1
ATOM 1510 N N . SER A 1 190 ? -12.191 14.364 10.360 1.00 96.94 190 SER A N 1
ATOM 1511 C CA . SER A 1 190 ? -12.038 13.907 11.750 1.00 96.94 190 SER A CA 1
ATOM 1512 C C . SER A 1 190 ? -11.774 12.404 11.829 1.00 96.94 190 SER A C 1
ATOM 1514 O O . SER A 1 190 ? -12.398 11.626 11.104 1.00 96.94 190 SER A O 1
ATOM 1516 N N . LEU A 1 191 ? -10.932 11.973 12.773 1.00 96.50 191 LEU A N 1
ATOM 1517 C CA . LEU A 1 191 ? -10.679 10.550 13.020 1.00 96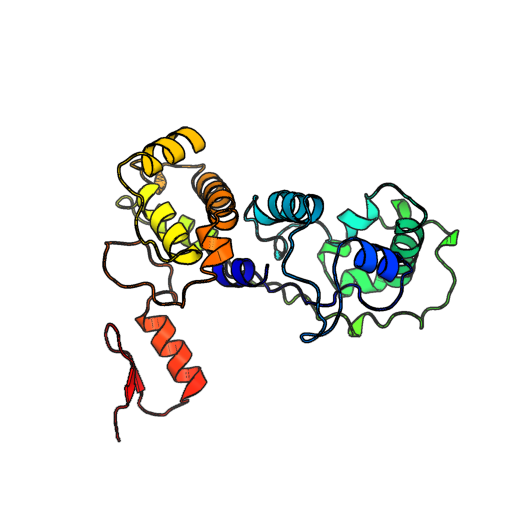.50 191 LEU A CA 1
ATOM 1518 C C . LEU A 1 191 ? -11.904 9.808 13.569 1.00 96.50 191 LEU A C 1
ATOM 1520 O O . LEU A 1 191 ? -11.970 8.585 13.471 1.00 96.50 191 LEU A O 1
ATOM 1524 N N . GLU A 1 192 ? -12.877 10.531 14.122 1.00 96.31 192 GLU A N 1
ATOM 1525 C CA . GLU A 1 192 ? -14.137 9.956 14.608 1.00 96.31 192 GLU A CA 1
ATOM 1526 C C . GLU A 1 192 ? -15.190 9.802 13.501 1.00 96.31 192 GLU A C 1
ATOM 1528 O O . GLU A 1 192 ? -16.301 9.344 13.762 1.00 96.31 192 GLU A O 1
ATOM 1533 N N . THR A 1 193 ? -14.857 10.167 12.258 1.00 97.12 193 THR A N 1
ATOM 1534 C CA . THR A 1 193 ? -15.725 9.921 11.101 1.00 97.12 193 THR A CA 1
ATOM 1535 C C . THR A 1 193 ? -15.936 8.419 10.942 1.00 97.12 193 THR A C 1
ATOM 1537 O O . THR A 1 193 ? -14.971 7.651 10.930 1.00 97.12 193 THR A O 1
ATOM 1540 N N . VAL A 1 194 ? -17.198 8.000 10.839 1.00 97.31 194 VAL A N 1
ATOM 1541 C CA . VAL A 1 194 ? -17.572 6.599 10.617 1.00 97.31 194 VAL A CA 1
ATOM 1542 C C . VAL A 1 194 ? -16.988 6.144 9.283 1.00 97.31 194 VAL A C 1
ATOM 1544 O O . VAL A 1 194 ? -17.188 6.795 8.260 1.00 97.31 194 VAL A O 1
ATOM 1547 N N . ALA A 1 195 ? -16.276 5.019 9.289 1.00 95.06 195 ALA A N 1
ATOM 1548 C CA . ALA A 1 195 ? -15.546 4.522 8.124 1.00 95.06 195 ALA A CA 1
ATOM 1549 C C . ALA A 1 195 ? -16.469 4.261 6.921 1.00 95.06 195 ALA A C 1
ATOM 1551 O O . ALA A 1 195 ? -16.102 4.539 5.783 1.00 95.06 195 ALA A O 1
ATOM 1552 N N . ALA A 1 196 ? -17.694 3.791 7.178 1.00 94.94 196 ALA A N 1
A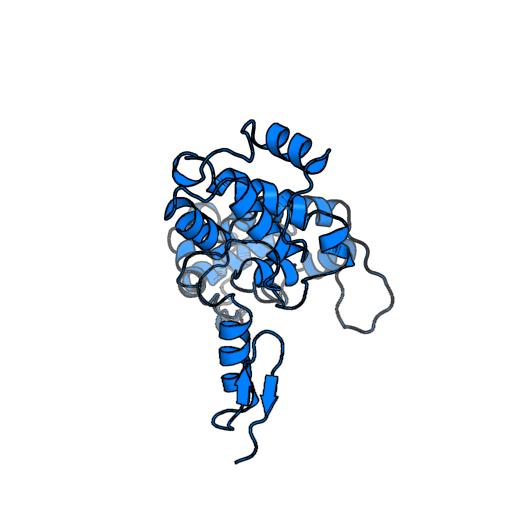TOM 1553 C CA . ALA A 1 196 ? -18.717 3.575 6.155 1.00 94.94 196 ALA A CA 1
ATOM 1554 C C . ALA A 1 196 ? -19.198 4.867 5.459 1.00 94.94 196 ALA A C 1
ATOM 1556 O O . ALA A 1 196 ? -19.724 4.792 4.350 1.00 94.94 196 ALA A O 1
ATOM 1557 N N . ASP A 1 197 ? -19.025 6.031 6.092 1.00 95.69 197 ASP A N 1
ATOM 1558 C CA . ASP A 1 197 ? -19.437 7.331 5.551 1.00 95.69 197 ASP A CA 1
ATOM 1559 C C . ASP A 1 197 ? -18.269 8.082 4.870 1.00 95.69 197 ASP A C 1
ATOM 1561 O O . ASP A 1 197 ? -18.493 9.077 4.177 1.00 95.69 197 ASP A O 1
ATOM 1565 N N . ASP A 1 198 ? -17.027 7.606 5.030 1.00 95.25 198 ASP A N 1
ATOM 1566 C CA . ASP A 1 198 ? -15.831 8.186 4.413 1.00 95.25 198 ASP A CA 1
ATOM 1567 C C . ASP A 1 198 ? -15.540 7.540 3.047 1.00 95.25 198 ASP A C 1
ATOM 1569 O O . ASP A 1 198 ? -14.912 6.485 2.935 1.00 95.25 198 ASP A O 1
ATOM 1573 N N . ALA A 1 199 ? -15.977 8.207 1.975 1.00 94.00 199 ALA A N 1
ATOM 1574 C CA . ALA A 1 199 ? -15.712 7.772 0.602 1.00 94.00 199 ALA A CA 1
ATOM 1575 C C . ALA A 1 199 ? -14.220 7.836 0.211 1.00 94.00 199 ALA A C 1
ATOM 1577 O O . ALA A 1 199 ? -13.830 7.215 -0.777 1.00 94.00 199 ALA A O 1
ATOM 1578 N N . ALA A 1 200 ? -13.395 8.577 0.960 1.00 94.69 200 ALA A N 1
ATOM 1579 C CA . ALA A 1 200 ? -11.961 8.730 0.730 1.00 94.69 200 ALA A CA 1
ATOM 1580 C C . ALA A 1 200 ? -11.109 7.875 1.689 1.00 94.69 200 ALA A C 1
ATOM 1582 O O . ALA A 1 200 ? -9.884 8.005 1.694 1.00 94.69 200 ALA A O 1
ATOM 1583 N N . LEU A 1 201 ? -11.726 6.963 2.456 1.00 95.62 201 LEU A N 1
ATOM 1584 C CA . LEU A 1 201 ? -11.055 6.152 3.478 1.00 95.62 201 LEU A CA 1
ATOM 1585 C C . LEU A 1 201 ? -9.796 5.448 2.955 1.00 95.62 201 LEU A C 1
ATOM 1587 O O . LEU A 1 201 ? -8.745 5.496 3.591 1.00 95.62 201 LEU A O 1
ATOM 1591 N N . GLU A 1 202 ? -9.876 4.816 1.784 1.00 94.56 202 GLU A N 1
ATOM 1592 C CA . GLU A 1 202 ? -8.722 4.134 1.196 1.00 94.56 202 GLU A CA 1
ATOM 1593 C C . GLU A 1 202 ? -7.582 5.113 0.876 1.00 94.56 202 GLU A C 1
ATOM 1595 O O . GLU A 1 202 ? -6.419 4.832 1.166 1.00 94.56 202 GLU A O 1
ATOM 1600 N N . GLU A 1 203 ? -7.896 6.291 0.328 1.00 92.69 203 GLU A N 1
ATOM 1601 C CA . GLU A 1 203 ? -6.890 7.316 0.043 1.00 92.69 203 GLU A CA 1
ATOM 1602 C C . GLU A 1 203 ? -6.233 7.818 1.334 1.00 92.69 203 GLU A C 1
ATOM 1604 O O . GLU A 1 203 ? -5.003 7.933 1.393 1.00 92.69 203 GLU A O 1
ATOM 1609 N N . HIS A 1 204 ? -7.026 8.054 2.384 1.00 95.25 204 HIS A N 1
ATOM 1610 C CA . HIS A 1 204 ? -6.527 8.435 3.703 1.00 95.25 204 HIS A CA 1
ATOM 1611 C C . HIS A 1 204 ? -5.558 7.385 4.255 1.00 95.25 204 HIS A C 1
ATOM 1613 O O . HIS A 1 204 ? -4.446 7.729 4.666 1.00 95.25 204 HIS A O 1
ATOM 1619 N N . LEU A 1 205 ? -5.919 6.099 4.196 1.00 95.44 205 LEU A N 1
ATOM 1620 C CA . LEU A 1 205 ? -5.066 5.004 4.665 1.00 95.44 205 LEU A CA 1
ATOM 1621 C C . LEU A 1 205 ? -3.790 4.854 3.835 1.00 95.44 205 LEU A C 1
ATOM 1623 O O . LEU A 1 205 ? -2.715 4.664 4.403 1.00 95.44 205 LEU A O 1
ATOM 1627 N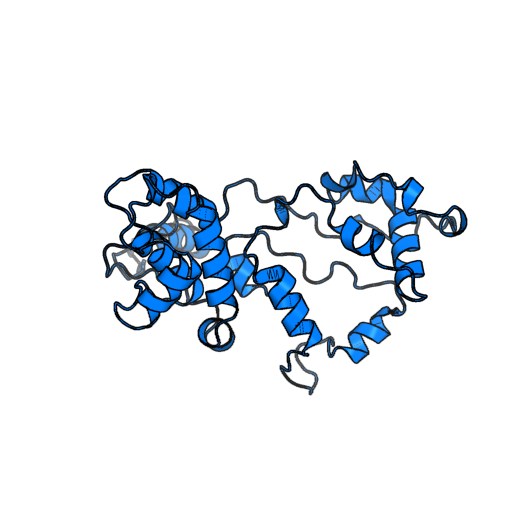 N . ARG A 1 206 ? -3.854 4.989 2.507 1.00 93.38 206 ARG A N 1
ATOM 1628 C CA . ARG A 1 206 ? -2.655 4.949 1.653 1.00 93.38 206 ARG A CA 1
ATOM 1629 C C . ARG A 1 206 ? -1.716 6.118 1.953 1.00 93.38 206 ARG A C 1
ATOM 1631 O O . ARG A 1 206 ? -0.510 5.918 2.092 1.00 93.38 206 ARG A O 1
ATOM 1638 N N . ARG A 1 207 ? -2.255 7.321 2.159 1.00 91.69 207 ARG A N 1
ATOM 1639 C CA . ARG A 1 207 ? -1.462 8.493 2.561 1.00 91.69 207 ARG A CA 1
ATOM 1640 C C . ARG A 1 207 ? -0.834 8.303 3.946 1.00 91.69 207 ARG A C 1
ATOM 1642 O O . ARG A 1 207 ? 0.354 8.569 4.118 1.00 91.69 207 ARG A O 1
ATOM 1649 N N . ALA A 1 208 ? -1.596 7.786 4.911 1.00 93.62 208 ALA A N 1
ATOM 1650 C CA . ALA A 1 208 ? -1.101 7.454 6.247 1.00 93.62 208 ALA A CA 1
ATOM 1651 C C . ALA A 1 208 ? 0.008 6.394 6.205 1.00 93.62 208 ALA A C 1
ATOM 1653 O O . ALA A 1 208 ? 1.030 6.535 6.871 1.00 93.62 208 ALA A O 1
ATOM 1654 N N . CYS A 1 209 ? -0.164 5.358 5.383 1.00 92.56 209 CYS A N 1
ATOM 1655 C CA . CYS A 1 209 ? 0.833 4.316 5.179 1.00 92.56 209 CYS A CA 1
ATOM 1656 C C . CYS A 1 209 ? 2.146 4.908 4.666 1.00 92.56 209 CYS A C 1
ATOM 1658 O O . CYS A 1 209 ? 3.202 4.565 5.191 1.00 92.56 209 CYS A O 1
ATOM 1660 N N . GLY A 1 210 ? 2.088 5.852 3.718 1.00 88.50 210 GLY A N 1
ATOM 1661 C CA . GLY A 1 210 ? 3.264 6.590 3.264 1.00 88.50 210 GLY A CA 1
ATOM 1662 C C . GLY A 1 210 ? 3.982 7.290 4.420 1.00 88.50 210 GLY A C 1
ATOM 1663 O O . GLY A 1 210 ? 5.182 7.101 4.605 1.00 88.50 210 GLY A O 1
ATOM 1664 N N . VAL A 1 211 ? 3.244 8.029 5.255 1.00 90.56 211 VAL A N 1
ATOM 1665 C CA . VAL A 1 211 ? 3.791 8.717 6.443 1.00 90.56 211 VAL A CA 1
ATOM 1666 C C . VAL A 1 211 ? 4.417 7.737 7.441 1.00 90.56 211 VAL A C 1
ATOM 1668 O O . VAL A 1 211 ? 5.520 7.963 7.934 1.00 90.56 211 VAL A O 1
ATOM 1671 N N . PHE A 1 212 ? 3.753 6.622 7.738 1.00 90.25 212 PHE A N 1
ATOM 1672 C CA . PHE A 1 212 ? 4.283 5.635 8.677 1.00 90.25 212 PHE A CA 1
ATOM 1673 C C . PHE A 1 212 ? 5.490 4.893 8.110 1.00 90.25 212 PHE A C 1
ATOM 1675 O O . PHE A 1 212 ? 6.472 4.700 8.825 1.00 90.25 212 PHE A O 1
ATOM 1682 N N . ALA A 1 213 ? 5.470 4.539 6.828 1.00 85.19 213 ALA A N 1
ATOM 1683 C CA . ALA A 1 213 ? 6.592 3.895 6.165 1.00 85.19 213 ALA A CA 1
ATOM 1684 C C . ALA A 1 213 ? 7.827 4.810 6.131 1.00 85.19 213 ALA A C 1
ATOM 1686 O O . ALA A 1 213 ? 8.953 4.312 6.187 1.00 85.19 213 ALA A O 1
ATOM 1687 N N . THR A 1 214 ? 7.638 6.134 6.020 1.00 83.88 214 THR A N 1
ATOM 1688 C CA . THR A 1 214 ? 8.740 7.116 5.999 1.00 83.88 214 THR A CA 1
ATOM 1689 C C . THR A 1 214 ? 9.257 7.443 7.405 1.00 83.88 214 THR A C 1
ATOM 1691 O O . THR A 1 214 ? 10.309 8.071 7.549 1.00 83.88 214 THR A O 1
ATOM 1694 N N . SER A 1 215 ? 8.551 7.007 8.454 1.00 86.19 215 SER A N 1
ATOM 1695 C CA . SER A 1 215 ? 8.890 7.331 9.838 1.00 86.19 215 SER A CA 1
ATOM 1696 C C . SER A 1 215 ? 10.216 6.692 10.288 1.00 86.19 215 SER A C 1
ATOM 1698 O O . SER A 1 215 ? 10.521 5.546 9.930 1.00 86.19 215 SER A O 1
ATOM 1700 N N . PRO A 1 216 ? 11.001 7.372 11.150 1.00 84.44 216 PRO A N 1
ATOM 1701 C CA . PRO A 1 216 ? 12.190 6.780 11.759 1.00 84.44 216 PRO A CA 1
ATOM 1702 C C . PRO A 1 216 ? 11.890 5.466 12.483 1.00 84.44 216 PRO A C 1
ATOM 1704 O O . PRO A 1 216 ? 12.711 4.556 12.459 1.00 84.44 216 PRO A O 1
ATOM 1707 N N . GLN A 1 217 ? 10.712 5.337 13.097 1.00 82.25 217 GLN A N 1
ATOM 1708 C CA . GLN A 1 217 ? 10.284 4.121 13.779 1.00 82.25 217 GLN A CA 1
ATOM 1709 C C . GLN A 1 217 ? 10.212 2.944 12.804 1.00 82.25 217 GLN A C 1
ATOM 1711 O O . GLN A 1 217 ? 10.826 1.913 13.065 1.00 82.25 217 GLN A O 1
ATOM 1716 N N . PHE A 1 218 ? 9.560 3.084 11.652 1.00 83.38 218 PHE A N 1
ATOM 1717 C CA . PHE A 1 218 ? 9.516 2.006 10.661 1.00 83.38 218 PHE A CA 1
ATOM 1718 C C . PHE A 1 218 ? 10.910 1.658 10.114 1.00 83.38 218 PHE A C 1
ATOM 1720 O O . PHE A 1 218 ? 11.282 0.486 9.979 1.00 83.38 218 PHE A O 1
ATOM 1727 N N . LEU A 1 219 ? 11.723 2.684 9.845 1.00 81.25 219 LEU A N 1
ATOM 1728 C CA . LEU A 1 219 ? 13.069 2.512 9.298 1.00 81.25 219 LEU A CA 1
ATOM 1729 C C . LEU A 1 219 ? 14.026 1.822 10.289 1.00 81.25 219 LEU A C 1
ATOM 1731 O O . LEU A 1 219 ? 14.793 0.942 9.885 1.00 81.25 219 LEU A O 1
ATOM 1735 N N . LEU A 1 220 ? 13.964 2.178 11.576 1.00 80.38 220 LEU A N 1
ATOM 1736 C CA . LEU A 1 220 ? 14.879 1.698 12.619 1.00 80.38 220 LEU A CA 1
ATOM 1737 C C . LEU A 1 220 ? 14.410 0.400 13.281 1.00 80.38 220 LEU A C 1
ATOM 1739 O O . LEU A 1 220 ? 15.207 -0.521 13.450 1.00 80.38 220 LEU A O 1
ATOM 1743 N N . THR A 1 221 ? 13.131 0.323 13.647 1.00 69.12 221 THR A N 1
ATOM 1744 C CA . THR A 1 221 ? 12.558 -0.813 14.395 1.00 69.12 221 THR A CA 1
ATOM 1745 C C . THR A 1 221 ? 12.306 -2.006 13.474 1.00 69.12 221 THR A C 1
ATOM 1747 O O . THR A 1 221 ? 12.406 -3.157 13.890 1.00 69.12 221 THR A O 1
ATOM 1750 N N . GLY A 1 222 ? 12.079 -1.734 12.186 1.00 63.62 222 GLY A N 1
ATOM 1751 C CA . GLY A 1 222 ? 11.744 -2.742 11.193 1.00 63.62 222 GLY A CA 1
ATOM 1752 C C . GLY A 1 222 ? 10.314 -3.243 11.306 1.00 63.62 222 GLY A C 1
ATOM 1753 O O . GLY A 1 222 ? 9.509 -2.674 12.033 1.00 63.62 222 GLY A O 1
ATOM 1754 N N . PHE A 1 223 ? 10.008 -4.286 10.526 1.00 59.50 223 PHE A N 1
ATOM 1755 C CA . PHE A 1 223 ? 8.700 -4.925 10.576 1.00 59.50 223 PHE A CA 1
ATOM 1756 C C . PHE A 1 223 ? 8.560 -5.562 11.958 1.00 59.50 223 PHE A C 1
ATOM 1758 O O . PHE A 1 223 ? 9.369 -6.445 12.278 1.00 59.50 223 PHE A O 1
ATOM 1765 N N . PRO A 1 224 ? 7.619 -5.103 12.792 1.00 58.72 224 PRO A N 1
ATOM 1766 C CA . PRO A 1 224 ? 7.357 -5.797 14.032 1.00 58.72 224 PRO A CA 1
ATOM 1767 C C . PRO A 1 224 ? 6.933 -7.228 13.717 1.00 58.72 224 PRO A C 1
ATOM 1769 O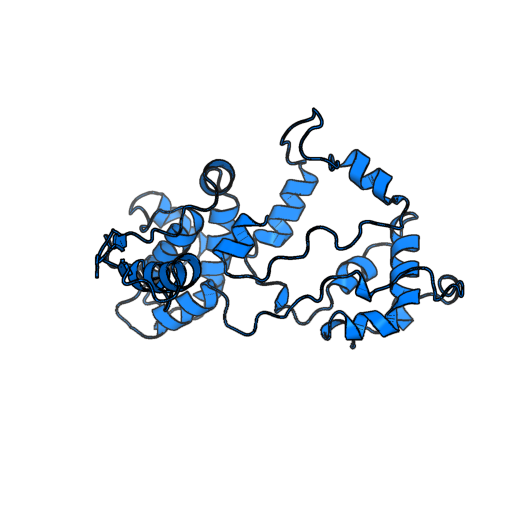 O . PRO A 1 224 ? 6.314 -7.495 12.688 1.00 58.72 224 PRO A O 1
ATOM 1772 N N . GLY A 1 225 ? 7.316 -8.172 14.577 1.00 52.72 225 GLY A N 1
ATOM 1773 C CA . GLY A 1 225 ? 6.785 -9.528 14.481 1.00 52.72 225 GLY A CA 1
ATOM 1774 C C . GLY A 1 225 ? 5.255 -9.499 14.448 1.00 52.72 225 GLY A C 1
ATOM 1775 O O . GLY A 1 225 ? 4.640 -8.554 14.929 1.00 52.72 225 GLY A O 1
ATOM 1776 N N . GLN A 1 226 ? 4.660 -10.545 13.884 1.00 53.09 226 GLN A N 1
ATOM 1777 C CA . GLN A 1 226 ? 3.220 -10.732 13.663 1.00 53.09 226 GLN A CA 1
ATOM 1778 C C . GLN A 1 226 ? 2.335 -10.752 14.936 1.00 53.09 226 GLN A C 1
ATOM 1780 O O . GLN A 1 226 ? 1.186 -11.186 14.892 1.00 53.09 226 GLN A O 1
ATOM 1785 N N . ASP A 1 227 ? 2.834 -10.270 16.070 1.00 51.69 227 ASP A N 1
ATOM 1786 C CA . ASP A 1 227 ? 2.092 -10.183 17.320 1.00 51.69 227 ASP A CA 1
ATOM 1787 C C . ASP A 1 227 ? 1.161 -8.964 17.312 1.00 51.69 227 ASP A C 1
ATOM 1789 O O . ASP A 1 227 ? 1.414 -7.968 17.987 1.00 51.69 227 ASP A O 1
ATOM 1793 N N . ILE A 1 228 ? 0.038 -9.070 16.592 1.00 53.22 228 ILE A N 1
ATOM 1794 C CA . ILE A 1 228 ? -1.135 -8.211 16.815 1.00 53.22 228 ILE A CA 1
ATOM 1795 C C . ILE A 1 228 ? -1.699 -8.595 18.186 1.00 53.22 228 ILE A C 1
ATOM 1797 O O . ILE A 1 228 ? -2.527 -9.504 18.335 1.00 53.22 228 ILE A O 1
ATOM 1801 N N . ALA A 1 229 ? -1.176 -7.964 19.236 1.00 45.00 229 ALA A N 1
ATOM 1802 C CA . ALA A 1 229 ? -1.602 -8.229 20.597 1.00 45.00 229 ALA A CA 1
ATOM 1803 C C . ALA A 1 229 ? -3.053 -7.757 20.779 1.00 45.00 229 ALA A C 1
ATOM 1805 O O . ALA A 1 229 ? -3.359 -6.565 20.729 1.00 45.00 229 ALA A O 1
ATOM 1806 N N . LYS A 1 230 ? -3.962 -8.704 21.051 1.00 48.00 230 LYS A N 1
ATOM 1807 C CA . LYS A 1 230 ? -5.309 -8.423 21.569 1.00 48.00 230 LYS A CA 1
ATOM 1808 C C . LYS A 1 230 ? -5.191 -7.583 22.844 1.00 48.00 230 LYS A C 1
ATOM 1810 O O . LYS A 1 230 ? -4.954 -8.114 23.925 1.00 48.00 230 LYS A O 1
ATOM 1815 N N . GLY A 1 231 ? -5.370 -6.275 22.708 1.00 44.66 231 GLY A N 1
ATOM 1816 C CA . GLY A 1 231 ? -5.392 -5.348 23.839 1.00 44.66 231 GLY A CA 1
ATOM 1817 C C . GLY A 1 231 ? -6.368 -4.187 23.680 1.00 44.66 231 GLY A C 1
ATOM 1818 O O . GLY A 1 231 ? -6.930 -3.736 24.674 1.00 44.66 231 GLY A O 1
ATOM 1819 N N . HIS A 1 232 ? -6.635 -3.727 22.454 1.00 46.25 232 HIS A N 1
ATOM 1820 C CA . HIS A 1 232 ? -7.326 -2.449 22.257 1.00 46.25 232 HIS A CA 1
ATOM 1821 C C . HIS A 1 232 ? -8.336 -2.476 21.111 1.00 46.25 232 HIS A C 1
ATOM 1823 O O . HIS A 1 232 ? -8.089 -1.831 20.108 1.00 46.25 232 HIS A O 1
ATOM 1829 N N . GLY A 1 233 ? -9.448 -3.219 21.236 1.00 53.75 233 GLY A N 1
ATOM 1830 C CA . GLY A 1 233 ? -10.654 -3.049 20.389 1.00 53.75 233 GLY A CA 1
ATOM 1831 C C . GLY A 1 233 ? -10.423 -2.913 18.873 1.00 53.75 233 GLY A C 1
ATOM 1832 O O . GLY A 1 233 ? -11.209 -2.262 18.194 1.00 53.75 233 GLY A O 1
ATOM 1833 N N . GLY A 1 234 ? -9.310 -3.451 18.374 1.00 64.12 234 GLY A N 1
ATOM 1834 C CA . GLY A 1 234 ? -8.749 -3.067 17.090 1.00 64.12 234 GLY A CA 1
ATOM 1835 C C . GLY A 1 234 ? -9.413 -3.817 15.954 1.00 64.12 234 GLY A C 1
ATOM 1836 O O . GLY A 1 234 ? -9.879 -4.945 16.121 1.00 64.12 234 GLY A O 1
ATOM 1837 N N . LEU A 1 235 ? -9.431 -3.183 14.791 1.00 76.69 235 LEU A N 1
ATOM 1838 C CA . LEU A 1 235 ? -9.855 -3.800 13.550 1.00 76.69 235 LEU A CA 1
ATOM 1839 C C . LEU A 1 235 ? -8.751 -4.763 13.084 1.00 76.69 235 LEU A C 1
ATOM 1841 O O . LEU A 1 235 ? -7.634 -4.336 12.807 1.00 76.69 235 LEU A O 1
ATOM 1845 N N . ILE A 1 236 ? -9.048 -6.065 13.057 1.00 80.56 236 ILE A N 1
ATOM 1846 C CA . ILE A 1 236 ? -8.097 -7.122 12.684 1.00 80.56 236 ILE A CA 1
ATOM 1847 C C . ILE A 1 236 ? -8.628 -7.804 11.419 1.00 80.56 236 ILE A C 1
ATOM 1849 O O . ILE A 1 236 ? -9.668 -8.463 11.504 1.00 80.56 236 ILE A O 1
ATOM 1853 N N . PRO A 1 237 ? -7.953 -7.664 10.263 1.00 78.56 237 PRO A N 1
ATOM 1854 C CA . PRO A 1 237 ? -8.349 -8.365 9.048 1.00 78.56 237 PRO A CA 1
ATOM 1855 C C . PRO A 1 237 ? -8.363 -9.895 9.225 1.00 78.56 237 PRO A C 1
ATOM 1857 O O . PRO A 1 237 ? -7.583 -10.427 10.024 1.00 78.56 237 PRO A O 1
ATOM 1860 N N . PRO A 1 238 ? -9.226 -10.623 8.492 1.00 77.69 238 PRO A N 1
ATOM 1861 C CA . PRO A 1 238 ? -9.273 -12.083 8.544 1.00 77.69 238 PRO A CA 1
ATOM 1862 C C . PRO A 1 238 ? -7.902 -12.722 8.292 1.00 77.69 238 PRO A C 1
ATOM 1864 O O . PRO A 1 238 ? -7.151 -12.280 7.427 1.00 77.69 238 PRO A O 1
ATOM 1867 N N . GLY A 1 239 ? -7.563 -13.770 9.043 1.00 73.81 239 GLY A N 1
ATOM 1868 C CA . GLY A 1 239 ? -6.271 -14.452 8.930 1.00 73.81 239 GLY A CA 1
ATOM 1869 C C . GLY A 1 239 ? -5.104 -13.744 9.628 1.00 73.81 239 GLY A C 1
A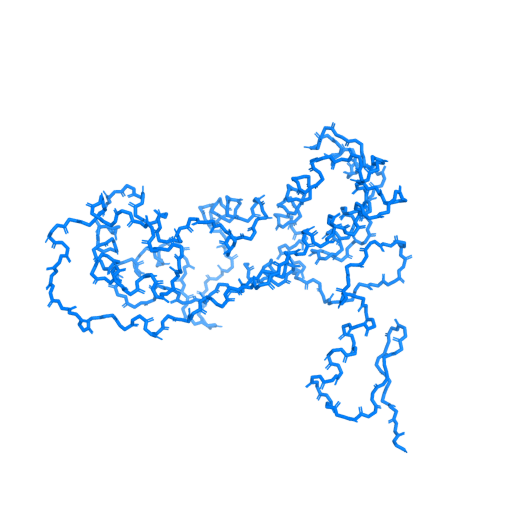TOM 1870 O O . GLY A 1 239 ? -4.046 -14.351 9.765 1.00 73.81 239 GLY A O 1
ATOM 1871 N N . GLN A 1 240 ? -5.283 -12.504 10.103 1.00 74.62 240 GLN A N 1
ATOM 1872 C CA . GLN A 1 240 ? -4.241 -11.733 10.795 1.00 74.62 240 GLN A CA 1
ATOM 1873 C C . GLN A 1 240 ? -4.342 -11.800 12.316 1.00 74.62 240 GLN A C 1
ATOM 1875 O O . GLN A 1 240 ? -3.512 -11.222 13.018 1.00 74.62 240 GLN A O 1
ATOM 1880 N N . SER A 1 241 ? -5.353 -12.469 12.874 1.00 74.25 241 SER A N 1
ATOM 1881 C CA . SER A 1 241 ? -5.395 -12.614 14.324 1.00 74.25 241 SER A CA 1
ATOM 1882 C C . SER A 1 241 ? -4.225 -13.477 14.801 1.00 74.25 241 SER A C 1
ATOM 1884 O O . SER A 1 241 ? -3.840 -14.439 14.138 1.00 74.25 241 SER A O 1
ATOM 1886 N N . PHE A 1 242 ? -3.699 -13.186 15.998 1.00 73.19 242 PHE A N 1
ATOM 1887 C CA . PHE A 1 242 ? -2.651 -14.005 16.625 1.00 73.19 242 PHE A CA 1
ATOM 1888 C C . PHE A 1 242 ? -2.975 -15.505 16.564 1.00 73.19 242 PHE A C 1
ATOM 1890 O O . PHE A 1 242 ? -2.103 -16.334 16.321 1.00 73.19 242 PHE A O 1
ATOM 1897 N N . ARG A 1 243 ? -4.252 -15.855 16.758 1.00 74.81 243 ARG A N 1
ATOM 1898 C CA . ARG A 1 243 ? -4.717 -17.238 16.717 1.00 74.81 243 ARG A CA 1
ATOM 1899 C C . ARG A 1 243 ? -4.588 -17.850 15.325 1.00 74.81 243 ARG A C 1
ATOM 1901 O O . ARG A 1 243 ? -4.013 -18.924 15.215 1.00 74.81 243 ARG A O 1
ATOM 1908 N N . GLU A 1 244 ? -5.102 -17.190 14.293 1.00 78.62 244 GLU A N 1
ATOM 1909 C CA . GLU A 1 244 ? -5.044 -17.700 12.916 1.00 78.62 244 GLU A CA 1
ATOM 1910 C C . GLU A 1 244 ? -3.598 -17.795 12.421 1.00 78.62 244 GLU A C 1
ATOM 1912 O O . GLU A 1 244 ? -3.213 -18.809 11.844 1.00 78.62 244 GLU A O 1
ATOM 1917 N N . LEU A 1 245 ? -2.768 -16.792 12.724 1.00 77.44 245 LEU A N 1
ATOM 1918 C CA . LEU A 1 245 ? -1.344 -16.794 12.383 1.00 77.44 245 LEU A CA 1
ATOM 1919 C C . LEU A 1 245 ? -0.588 -17.900 13.116 1.00 77.44 245 LEU A C 1
ATOM 1921 O O . LEU A 1 245 ? 0.238 -18.595 12.519 1.00 77.44 245 LEU A O 1
ATOM 1925 N N . CYS A 1 246 ? -0.890 -18.103 14.399 1.00 78.69 246 CYS A N 1
ATOM 1926 C CA . CYS A 1 246 ? -0.344 -19.214 15.161 1.00 78.69 246 CYS A CA 1
ATOM 1927 C C . CYS A 1 246 ? -0.768 -20.554 14.549 1.00 78.69 246 CYS A C 1
ATOM 1929 O O . CYS A 1 246 ? 0.082 -21.423 14.389 1.00 78.69 246 CYS A O 1
ATOM 1931 N N . GLU A 1 247 ? -2.036 -20.725 14.167 1.00 82.25 247 GLU A N 1
ATOM 1932 C CA . GLU A 1 247 ? -2.547 -21.967 13.575 1.00 82.25 247 GLU A CA 1
ATOM 1933 C C . GLU A 1 247 ? -1.890 -22.244 12.207 1.00 82.25 247 GLU A C 1
ATOM 1935 O O . GLU A 1 247 ? -1.422 -23.358 11.966 1.00 82.25 247 GLU A O 1
ATOM 1940 N N . GLN A 1 248 ? -1.746 -21.229 11.346 1.00 81.19 248 GLN A N 1
ATOM 1941 C CA . GLN A 1 248 ? -1.048 -21.342 10.055 1.00 81.19 248 GLN A CA 1
ATOM 1942 C C . GLN A 1 248 ? 0.444 -21.663 10.220 1.00 81.19 248 GLN A C 1
ATOM 1944 O O . GLN A 1 248 ? 0.991 -22.541 9.542 1.00 81.19 248 GLN A O 1
ATOM 1949 N N . THR A 1 249 ? 1.115 -20.967 11.138 1.00 81.69 249 THR A N 1
ATOM 1950 C CA . THR A 1 249 ? 2.543 -21.168 11.406 1.00 81.69 249 THR A CA 1
ATOM 1951 C C . THR A 1 249 ? 2.786 -22.531 12.044 1.00 81.69 249 THR A C 1
ATOM 1953 O O . THR A 1 249 ? 3.735 -23.222 11.676 1.00 81.69 249 THR A O 1
ATOM 1956 N N . ALA A 1 250 ? 1.914 -22.951 12.963 1.00 83.56 250 ALA A N 1
ATOM 1957 C CA . ALA A 1 250 ? 2.002 -24.250 13.610 1.00 83.56 250 ALA A CA 1
ATOM 1958 C C . ALA A 1 250 ? 1.857 -25.387 12.593 1.00 83.56 250 ALA A C 1
ATOM 1960 O O . ALA A 1 250 ? 2.688 -26.292 12.591 1.00 83.56 250 ALA A O 1
ATOM 1961 N N . LEU A 1 251 ? 0.884 -25.293 11.680 1.00 81.75 251 LEU A N 1
ATOM 1962 C CA . LEU A 1 251 ? 0.709 -26.261 10.595 1.00 81.75 251 LEU A CA 1
ATOM 1963 C C . LEU A 1 251 ? 1.953 -26.338 9.695 1.00 81.75 251 LEU A C 1
ATOM 1965 O O . LEU A 1 251 ? 2.398 -27.422 9.327 1.00 81.75 251 LEU A O 1
ATOM 1969 N N . THR A 1 252 ? 2.544 -25.186 9.370 1.00 83.06 252 THR A N 1
ATOM 1970 C CA . THR A 1 252 ? 3.725 -25.110 8.496 1.00 83.06 252 THR A CA 1
ATOM 1971 C C . THR A 1 252 ? 4.981 -25.687 9.156 1.00 83.06 252 THR A C 1
ATOM 1973 O O . THR A 1 252 ? 5.785 -26.336 8.489 1.00 83.06 252 THR A O 1
ATOM 1976 N N . LEU A 1 253 ? 5.177 -25.445 10.457 1.00 83.56 253 LEU A N 1
ATOM 1977 C CA . LEU A 1 253 ? 6.392 -25.844 11.175 1.00 83.56 253 LEU A CA 1
ATOM 1978 C C . LEU A 1 253 ? 6.324 -27.256 11.763 1.00 83.56 253 LEU A C 1
ATOM 1980 O O . LEU A 1 253 ? 7.346 -27.940 11.797 1.00 83.56 253 LEU A O 1
ATOM 1984 N N . PHE A 1 254 ? 5.154 -27.675 12.246 1.00 84.44 254 PHE A N 1
ATOM 1985 C CA . PHE A 1 254 ? 4.984 -28.906 13.023 1.00 84.44 254 PHE A CA 1
ATOM 1986 C C . PHE A 1 254 ? 4.096 -29.952 12.325 1.00 84.44 254 PHE A C 1
ATOM 1988 O O . PHE A 1 254 ? 3.967 -31.071 12.819 1.00 84.44 254 PHE A O 1
ATOM 1995 N N . GLY A 1 255 ? 3.517 -29.636 11.159 1.00 78.56 255 GLY A N 1
ATOM 1996 C CA . GLY A 1 255 ? 2.649 -30.556 10.421 1.00 78.56 255 GLY A CA 1
ATOM 1997 C C . GLY A 1 255 ? 1.420 -30.959 11.239 1.00 78.56 255 GLY A C 1
ATOM 1998 O O . GLY A 1 255 ? 0.710 -30.099 11.752 1.00 78.56 255 GLY A O 1
ATOM 1999 N N . ASP A 1 256 ? 1.192 -32.269 11.376 1.00 69.38 256 ASP A N 1
ATOM 2000 C CA . ASP A 1 256 ? 0.070 -32.846 12.135 1.00 69.38 256 ASP A CA 1
ATOM 2001 C C . ASP A 1 256 ? 0.372 -33.041 13.640 1.00 69.38 256 ASP A C 1
ATOM 2003 O O . ASP A 1 256 ? -0.441 -33.627 14.362 1.00 69.38 256 ASP A O 1
ATOM 2007 N N . GLU A 1 257 ? 1.540 -32.613 14.146 1.00 68.25 257 GLU A N 1
ATOM 2008 C CA . GLU A 1 257 ? 1.803 -32.670 15.589 1.00 68.25 257 GLU A CA 1
ATOM 2009 C C . GLU A 1 257 ? 0.790 -31.805 16.359 1.00 68.25 257 GLU A C 1
ATOM 2011 O O . GLU A 1 257 ? 0.402 -30.721 15.921 1.00 68.25 257 GLU A O 1
ATOM 2016 N N . ILE A 1 258 ? 0.343 -32.286 17.527 1.00 69.19 258 ILE A N 1
ATOM 2017 C CA . ILE A 1 258 ? -0.731 -31.649 18.301 1.00 69.19 258 ILE A CA 1
ATOM 2018 C C . ILE A 1 258 ? -0.184 -30.399 18.997 1.00 69.19 258 ILE A C 1
ATOM 2020 O O . ILE A 1 258 ? 0.182 -30.393 20.172 1.00 69.19 258 ILE A O 1
ATOM 2024 N N . VAL A 1 259 ? -0.121 -29.307 18.252 1.00 77.31 259 VAL A N 1
ATOM 2025 C CA . VAL A 1 259 ? 0.230 -27.990 18.759 1.00 77.31 259 VAL A CA 1
ATOM 2026 C C . VAL A 1 259 ? -1.052 -27.173 18.887 1.00 77.31 259 VAL A C 1
ATOM 2028 O O . VAL A 1 259 ? -1.813 -27.035 17.935 1.00 77.31 259 VAL A O 1
ATOM 2031 N N . GLN A 1 260 ? -1.319 -26.640 20.080 1.00 80.25 260 GLN A N 1
ATOM 2032 C CA . GLN A 1 260 ? -2.461 -25.763 20.326 1.00 80.25 260 GLN A CA 1
ATOM 2033 C C . GLN A 1 260 ? -2.025 -24.310 20.463 1.00 80.25 260 GLN A C 1
ATOM 2035 O O . GLN A 1 260 ? -1.197 -23.960 21.308 1.00 80.25 260 GLN A O 1
ATOM 2040 N N . CYS A 1 261 ? -2.674 -23.449 19.689 1.00 79.00 261 CYS A N 1
ATOM 2041 C CA . CYS A 1 261 ? -2.587 -22.006 19.833 1.00 79.00 261 CYS A CA 1
ATOM 2042 C C . CYS A 1 261 ? -3.488 -21.543 20.980 1.00 79.00 261 CYS A C 1
ATOM 2044 O O . CYS A 1 261 ? -4.714 -21.568 20.881 1.00 79.00 261 CYS A O 1
ATOM 2046 N N . GLY A 1 262 ? -2.873 -21.171 22.104 1.00 71.56 262 GLY A N 1
ATOM 2047 C CA . GLY A 1 262 ? -3.543 -20.439 23.178 1.00 71.56 262 GLY A CA 1
ATOM 2048 C C . GLY A 1 262 ? -3.669 -18.951 22.848 1.00 71.56 262 GLY A C 1
ATOM 2049 O O . GLY A 1 262 ? -3.220 -18.506 21.798 1.00 71.56 262 GLY A O 1
ATOM 2050 N N . ASP A 1 263 ? -4.227 -18.160 23.768 1.00 65.81 263 ASP A N 1
ATOM 2051 C CA . ASP A 1 263 ? -4.500 -16.734 23.516 1.00 65.81 263 ASP A CA 1
ATOM 2052 C C . ASP A 1 263 ? -3.241 -15.897 23.220 1.00 65.81 263 ASP A C 1
ATOM 2054 O O . ASP A 1 263 ? -3.337 -14.904 22.508 1.00 65.81 263 ASP A O 1
ATOM 2058 N N . HIS A 1 264 ? -2.071 -16.319 23.724 1.00 66.06 264 HIS A N 1
ATOM 2059 C CA . HIS A 1 264 ? -0.774 -15.644 23.527 1.00 66.06 264 HIS A CA 1
ATOM 2060 C C . HIS A 1 264 ? 0.428 -16.606 23.518 1.00 66.06 264 HIS A C 1
ATOM 2062 O O . HIS A 1 264 ? 1.560 -16.200 23.771 1.00 66.06 264 HIS A O 1
ATOM 2068 N N . ALA A 1 265 ? 0.201 -17.910 23.351 1.00 70.69 265 ALA A N 1
ATOM 2069 C CA . ALA A 1 265 ? 1.283 -18.886 23.438 1.00 70.69 265 ALA A CA 1
ATOM 2070 C C . ALA A 1 265 ? 0.979 -20.151 22.647 1.00 70.69 265 ALA A C 1
ATOM 2072 O O . ALA A 1 265 ? -0.143 -20.659 22.665 1.00 70.69 265 ALA A O 1
ATOM 2073 N N . LEU A 1 266 ? 2.025 -20.698 22.041 1.00 74.94 266 LEU A N 1
ATOM 2074 C CA . LEU A 1 266 ? 2.018 -22.009 21.420 1.00 74.94 266 LEU A CA 1
ATOM 2075 C C . LEU A 1 266 ? 2.241 -23.069 22.507 1.00 74.94 266 LEU A C 1
ATOM 2077 O O . LEU A 1 266 ? 3.257 -23.060 23.205 1.00 74.94 266 LEU A O 1
ATOM 2081 N N . LYS A 1 267 ? 1.265 -23.956 22.700 1.00 80.94 267 LYS A N 1
ATOM 2082 C CA . LYS A 1 267 ? 1.347 -25.073 23.643 1.00 80.94 267 LYS A CA 1
ATOM 2083 C C . LYS A 1 267 ? 1.537 -26.365 22.868 1.00 80.94 267 LYS A C 1
ATOM 2085 O O . LYS A 1 267 ? 0.676 -26.752 22.087 1.00 80.94 267 LYS A O 1
ATOM 2090 N N . ILE A 1 268 ? 2.641 -27.052 23.133 1.00 77.44 268 ILE A N 1
ATOM 2091 C CA . ILE A 1 268 ? 2.825 -28.430 22.679 1.00 77.44 268 ILE A CA 1
ATOM 2092 C C . ILE A 1 268 ? 1.898 -29.298 23.527 1.00 77.44 268 ILE A C 1
ATOM 2094 O O . ILE A 1 268 ? 2.059 -29.375 24.749 1.00 77.44 268 ILE A O 1
ATOM 2098 N N . VAL A 1 269 ? 0.908 -29.918 22.896 1.00 77.88 269 VAL A N 1
ATOM 2099 C CA . VAL A 1 269 ? 0.061 -30.912 23.543 1.00 77.88 269 VAL A CA 1
ATOM 2100 C C . VAL A 1 269 ? 0.763 -32.246 23.323 1.00 77.88 269 VAL A C 1
ATOM 2102 O O . VAL A 1 269 ? 0.776 -32.782 22.220 1.00 77.88 269 VAL A O 1
ATOM 2105 N N . ALA A 1 270 ? 1.438 -32.747 24.358 1.00 63.62 270 ALA A N 1
ATOM 2106 C CA . ALA A 1 270 ? 1.988 -34.097 24.302 1.00 63.62 270 ALA A CA 1
ATOM 2107 C C . ALA A 1 270 ? 0.843 -35.099 24.025 1.00 63.62 270 ALA A C 1
ATOM 2109 O O . ALA A 1 270 ? -0.253 -34.888 24.557 1.00 63.62 270 ALA A O 1
ATOM 2110 N N . PRO A 1 271 ? 1.073 -36.135 23.1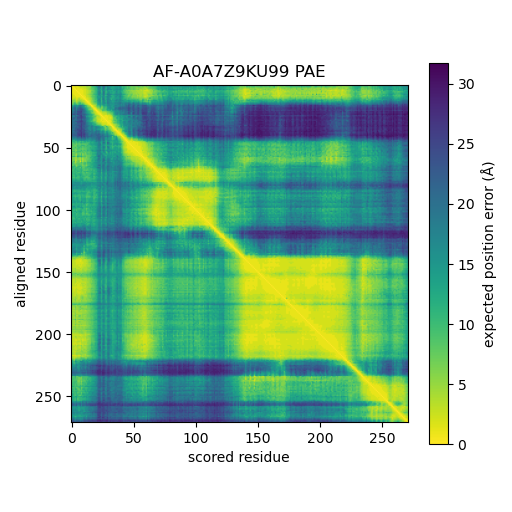96 1.00 59.22 271 PRO A N 1
ATOM 2111 C CA . PRO A 1 271 ? 0.054 -37.127 22.855 1.00 59.22 271 PRO A CA 1
ATOM 2112 C C . PRO A 1 271 ? -0.464 -37.904 24.072 1.00 59.22 271 PRO A C 1
ATOM 2114 O O . PRO A 1 271 ? 0.314 -38.108 25.037 1.00 59.22 271 PRO A O 1
#

Sequence (271 aa):
MRRLYRAMEWEETPEYLFYFLSENARLQRNVGVFLKNGDAGFNGTSFQSALSWESYFGMCRDRSTDPTCPLQLILDSPVDQGVEATICEICTNKDLACNWDARCCDISWESYCSTECDTGDPDAVDLAIFPQVLRQEGPDFITQVVELAQSDKEYTLRHALAALKDRLINVPHIDAGEESQWLEALFETSLETVAADDAALEEHLRRACGVFATSPQFLLTGFPGQDIAKGHGGLIPPGQSFRELCEQTALTLFGDEIVQCGDHALKIVAP

Radius of gyration: 22.57 Å; Cα contacts (8 Å, |Δi|>4): 295; chains: 1; bounding box: 54×55×60 Å

Foldseek 3Di:
DVLLCVLFVAQDADPCQDPDDFPCVVVCVVQQDDDDPDDDDDDDQDPVNLVVCLVVQLLVDRCLPPLAQPCVVLLPDDDDPRSLLVLLVCLCCLVCSCVLPVSSPPDPNVVRHDPVSNPPPNPPDDCVVRPRRPRDPDDIPLRLLLVLQLVDQVHFLQQSLLQSLCSQQNRNGQDPPPRQVVLCVVVVHHRRHRSNVDPCSSSSSSNSSSVSCSDPRSVPVPGPPLCPDPDDPHDAGPCSQQQSVCVVVCCVPPNPQPWHDDNNDIDRDDD

Secondary structure (DSSP, 8-state):
-HHHHHHHTPPPPPTTTT-SS-TTHHHHTTTT----TT-S------HHHHHHHHHHHTT---TTS-SS-TTHHHHTS---HHHHHHHHHHHHTHHHHHHH-GGGGG--GGGT--TTS----TTS--GGGSPP-----S--HHHHHHHHHHH-TT-BHHHHHHHHHHHHHS--S--TTHHHHHHHHHHTS-TTSBGGG-TTHHHHHHHHHHHHHHSHHHHHH-S--S---S-S-----TT-SHHHHHHHHHHHHHTTS-EEE-SS-EEE---

Solvent-accessible surface area (backbone atoms only — not comparable to full-atom values): 16381 Å² total; per-residue (Å²): 111,74,52,54,29,62,55,38,62,39,72,76,76,70,96,62,89,77,80,82,84,62,83,54,65,60,50,38,62,72,71,75,59,79,91,60,104,79,72,94,78,76,99,68,79,44,70,67,56,48,51,50,44,45,67,61,48,34,56,49,61,66,65,89,73,45,75,65,30,82,62,51,67,65,63,70,44,81,81,43,87,71,48,46,59,52,48,25,55,48,49,68,41,47,82,54,40,28,77,56,38,70,46,39,60,78,57,68,55,77,82,68,43,58,84,81,43,63,75,82,65,86,82,77,67,69,70,84,76,52,79,69,72,71,75,69,88,70,78,38,50,66,52,44,41,44,56,57,29,44,73,36,77,89,29,22,43,45,39,50,50,12,36,52,39,22,53,46,58,64,38,64,58,72,51,91,54,68,60,43,55,54,50,24,63,74,59,75,43,63,47,80,42,38,28,59,76,40,92,56,48,63,60,47,50,20,50,48,45,11,56,50,63,71,30,67,60,29,68,72,70,33,62,50,72,78,71,59,70,92,79,57,97,62,58,68,50,89,69,55,41,46,53,48,43,41,50,55,49,44,43,73,76,53,52,88,56,57,64,43,62,45,100,87,46,82,40,78,49,78,131

Nearest PDB structures (foldseek):
  2pon-assembly1_B  TM=1.892E-01  e=4.752E+00  Homo sapiens

Mean predicted aligned error: 13.1 Å

pLDDT: mean 72.44, std 17.83, range [31.86, 97.31]